Protein AF-A0A934T314-F1 (afdb_monomer_lite)

Foldseek 3Di:
DAFDQVLFDFVLVLQVQWWQFDCVVVVVVVVCCVVVDDQPDDDPPPDDARGPVSNPNQWDADPVVRTITGALSVSVRVLVCLVVVVGDGNDPPPTDGGGHPVNVVRNVCRVVSVVVRVVVVVVVVVLVVCLVPQLQDDPVNDDPVSVCSNCVVVVVVVDQWDQGVNKIKGKDWAFDDDPPDGDDDIKIKIWTAHPVRDIDIDTD

Radius of gyration: 24.5 Å; chains: 1; bounding box: 51×51×68 Å

pLDDT: mean 82.16, std 13.73, range [40.12, 96.44]

Structure (mmCIF, N/CA/C/O backbone):
data_AF-A0A934T314-F1
#
_entry.id   AF-A0A934T314-F1
#
loop_
_atom_site.group_PDB
_atom_site.id
_atom_site.type_symbol
_atom_site.label_atom_id
_atom_site.label_alt_id
_atom_site.label_comp_id
_atom_site.label_asym_id
_atom_site.label_entity_id
_atom_site.label_seq_id
_atom_site.pdbx_PDB_ins_code
_atom_site.Cartn_x
_atom_site.Cartn_y
_atom_site.Cartn_z
_atom_site.occupancy
_atom_site.B_iso_or_equiv
_atom_site.auth_seq_id
_atom_site.auth_comp_id
_atom_site.auth_asym_id
_atom_site.auth_atom_id
_atom_site.pdbx_PDB_model_num
ATOM 1 N N . MET A 1 1 ? -4.604 -15.306 -0.323 1.00 56.75 1 MET A N 1
ATOM 2 C CA . MET A 1 1 ? -3.671 -14.301 -0.874 1.00 56.75 1 MET A CA 1
ATOM 3 C C . MET A 1 1 ? -3.642 -13.136 0.098 1.00 56.75 1 MET A C 1
ATOM 5 O O . MET A 1 1 ? -4.715 -12.694 0.485 1.00 56.75 1 MET A O 1
ATOM 9 N N . GLN A 1 2 ? -2.465 -12.724 0.566 1.00 79.69 2 GLN A N 1
ATOM 10 C CA . GLN A 1 2 ? -2.329 -11.628 1.530 1.00 79.69 2 GLN A CA 1
ATOM 11 C C . GLN A 1 2 ? -2.508 -10.286 0.805 1.00 79.69 2 GLN A C 1
ATOM 13 O O . GLN A 1 2 ? -1.970 -10.136 -0.287 1.00 79.69 2 GLN A O 1
ATOM 18 N N . ILE A 1 3 ? -3.276 -9.355 1.379 1.00 82.81 3 ILE A N 1
ATOM 19 C CA . ILE A 1 3 ? -3.468 -8.005 0.824 1.00 82.81 3 ILE A CA 1
ATOM 20 C C . ILE A 1 3 ? -2.150 -7.233 0.943 1.00 82.81 3 ILE A C 1
ATOM 22 O O . ILE A 1 3 ? -1.477 -7.313 1.976 1.00 82.81 3 ILE A O 1
ATOM 26 N N . ASP A 1 4 ? -1.778 -6.512 -0.112 1.00 86.12 4 ASP A N 1
ATOM 27 C CA . ASP A 1 4 ? -0.581 -5.674 -0.117 1.00 86.12 4 ASP A CA 1
ATOM 28 C C . ASP A 1 4 ? -0.677 -4.583 0.961 1.00 86.12 4 ASP A C 1
ATOM 30 O O . ASP A 1 4 ? -1.728 -3.968 1.151 1.00 86.12 4 ASP A O 1
ATOM 34 N N . LYS A 1 5 ? 0.430 -4.344 1.671 1.00 87.06 5 LYS A N 1
ATOM 35 C CA . LYS A 1 5 ? 0.494 -3.385 2.781 1.00 87.06 5 LYS A CA 1
ATOM 36 C C . LYS A 1 5 ? 0.125 -1.968 2.359 1.00 87.06 5 LYS A C 1
ATOM 38 O O . LYS A 1 5 ? -0.464 -1.256 3.164 1.00 87.06 5 LYS A O 1
ATOM 43 N N . ASP A 1 6 ? 0.401 -1.596 1.113 1.00 85.88 6 ASP A N 1
ATOM 44 C CA . ASP A 1 6 ? 0.092 -0.264 0.583 1.00 85.8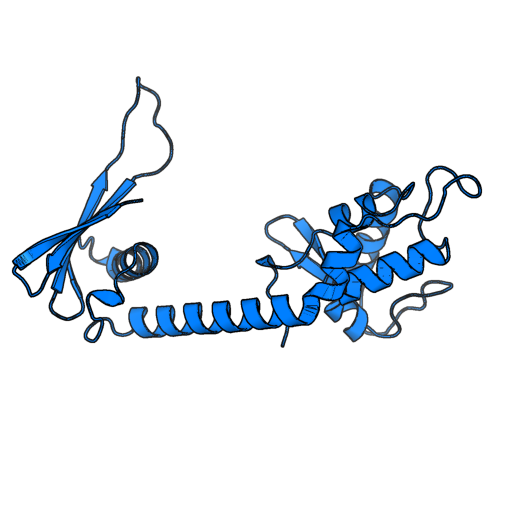8 6 ASP A CA 1
ATOM 45 C C . ASP A 1 6 ? -1.420 -0.001 0.502 1.00 85.88 6 ASP A C 1
ATOM 47 O O . ASP A 1 6 ? -1.852 1.145 0.401 1.00 85.88 6 ASP A O 1
ATOM 51 N N . PHE A 1 7 ? -2.235 -1.057 0.564 1.00 89.12 7 PHE A N 1
ATOM 52 C CA . PHE A 1 7 ? -3.694 -0.973 0.567 1.00 89.12 7 PHE A CA 1
ATOM 53 C C . PHE A 1 7 ? -4.308 -1.131 1.963 1.00 89.12 7 PHE A C 1
ATOM 55 O O . PHE A 1 7 ? -5.530 -1.086 2.117 1.00 89.12 7 PHE A O 1
ATOM 62 N N . LEU A 1 8 ? -3.485 -1.341 2.990 1.00 93.69 8 LEU A N 1
ATOM 63 C CA . LEU A 1 8 ? -3.960 -1.502 4.357 1.00 93.69 8 LEU A CA 1
ATOM 64 C C . LEU A 1 8 ? -4.117 -0.155 5.057 1.00 93.69 8 LEU A C 1
ATOM 66 O O . LEU A 1 8 ? -3.357 0.786 4.832 1.00 93.69 8 LEU A O 1
ATOM 70 N N . MET A 1 9 ? -5.094 -0.075 5.957 1.00 95.19 9 MET A N 1
ATOM 71 C CA . MET A 1 9 ? -5.349 1.144 6.714 1.00 95.19 9 MET A CA 1
ATOM 72 C C . MET A 1 9 ? -4.504 1.167 7.996 1.00 95.19 9 MET A C 1
ATOM 74 O O . MET A 1 9 ? -4.454 0.166 8.713 1.00 95.19 9 MET A O 1
ATOM 78 N N . PRO A 1 10 ? -3.881 2.299 8.365 1.00 95.25 10 PRO A N 1
ATOM 79 C CA . PRO A 1 10 ? -3.254 2.435 9.675 1.00 95.25 10 PRO A CA 1
ATOM 80 C C . PRO A 1 10 ? -4.268 2.238 10.809 1.00 95.25 10 PRO A C 1
ATOM 82 O O . PRO A 1 10 ? -5.337 2.848 10.808 1.00 95.25 10 PRO A O 1
ATOM 85 N N . LEU A 1 11 ? -3.906 1.474 11.844 1.00 93.38 11 LEU A N 1
ATOM 86 C CA . LEU A 1 11 ? -4.766 1.215 13.008 1.00 93.38 11 LEU A CA 1
ATOM 87 C C . LEU A 1 11 ? -5.222 2.506 13.689 1.00 93.38 11 LEU A C 1
ATOM 89 O O . LEU A 1 11 ? -6.351 2.617 14.152 1.00 93.38 11 LEU A O 1
ATOM 93 N N . ASN A 1 12 ? -4.357 3.517 13.716 1.00 94.25 12 ASN A N 1
ATOM 94 C CA . ASN A 1 12 ? -4.706 4.828 14.247 1.00 94.25 12 ASN A CA 1
ATOM 95 C C . ASN A 1 12 ? -5.897 5.465 13.507 1.00 94.25 12 ASN A C 1
ATOM 97 O O . ASN A 1 12 ? -6.708 6.129 14.144 1.00 94.25 12 ASN A O 1
ATOM 101 N N . ASN A 1 13 ? -6.025 5.253 12.194 1.00 95.69 13 ASN A N 1
ATOM 102 C CA . ASN A 1 13 ? -7.148 5.773 11.413 1.00 95.69 13 ASN A CA 1
ATOM 103 C C . ASN A 1 13 ? -8.432 5.011 11.746 1.00 95.69 13 ASN A C 1
ATOM 105 O O . ASN A 1 13 ? -9.446 5.649 12.017 1.00 95.69 13 ASN A O 1
ATOM 109 N N . VAL A 1 14 ? -8.352 3.678 11.860 1.00 95.12 14 VAL A N 1
ATOM 110 C CA . VAL A 1 14 ? -9.474 2.845 12.327 1.00 95.12 14 VAL A CA 1
ATOM 111 C C . VAL A 1 14 ? -9.983 3.344 13.676 1.00 95.12 14 VAL A C 1
ATOM 113 O O . VAL A 1 14 ? -11.152 3.682 13.805 1.00 95.12 14 VAL A O 1
ATOM 116 N N . LEU A 1 15 ? -9.094 3.490 14.662 1.00 93.56 15 LEU A N 1
ATOM 117 C CA . LEU A 1 15 ? -9.461 3.915 16.016 1.00 93.56 15 LEU A CA 1
ATOM 118 C C . LEU A 1 15 ? -9.993 5.354 16.082 1.00 93.56 15 LEU A C 1
ATOM 120 O O . LEU A 1 15 ? -10.815 5.653 16.940 1.00 93.56 15 LEU A O 1
ATOM 124 N N . ARG A 1 16 ? -9.540 6.253 15.199 1.00 93.88 16 ARG A N 1
ATOM 125 C CA . ARG A 1 16 ? -10.088 7.618 15.085 1.00 93.88 16 ARG A CA 1
ATOM 126 C C . ARG A 1 16 ? -11.496 7.638 14.498 1.00 93.88 16 ARG A C 1
ATOM 128 O O . ARG A 1 16 ? -12.245 8.561 14.797 1.00 93.88 16 ARG A O 1
ATOM 135 N N . GLY A 1 17 ? -11.844 6.637 13.693 1.00 93.19 17 GLY A N 1
ATOM 136 C CA . GLY A 1 17 ? -13.195 6.438 13.178 1.00 93.19 17 GLY A CA 1
ATOM 137 C C . GLY A 1 17 ? -14.185 5.885 14.208 1.00 93.19 17 GLY A C 1
ATOM 138 O O . GLY A 1 17 ? -15.365 5.776 13.891 1.00 93.19 17 GLY A O 1
ATOM 139 N N . LEU A 1 18 ? -13.738 5.546 15.423 1.00 93.19 18 LEU A N 1
ATOM 140 C CA . LEU A 1 18 ? -14.580 5.043 16.511 1.00 93.19 18 LEU A CA 1
ATOM 141 C C . LEU A 1 18 ? -14.803 6.159 17.535 1.00 93.19 18 LEU A C 1
ATOM 143 O O . LEU A 1 18 ? -13.863 6.610 18.200 1.00 93.19 18 LEU A O 1
ATOM 147 N N . ASN A 1 19 ? -16.044 6.628 17.662 1.00 92.12 19 ASN A N 1
ATOM 148 C CA . ASN A 1 19 ? -16.349 7.787 18.492 1.00 92.12 19 ASN A CA 1
ATOM 149 C C . ASN A 1 19 ? -15.945 7.564 19.961 1.00 92.12 19 ASN A C 1
ATOM 151 O O . ASN A 1 19 ? -16.218 6.531 20.570 1.00 92.12 19 ASN A O 1
ATOM 155 N N . GLY A 1 20 ? -15.263 8.545 20.547 1.00 88.31 20 GLY A N 1
ATOM 156 C CA . GLY A 1 20 ? -14.831 8.499 21.943 1.00 88.31 20 GLY A CA 1
ATOM 157 C C . GLY A 1 20 ? -13.727 7.485 22.271 1.00 88.31 20 GLY A C 1
ATOM 158 O O . GLY A 1 20 ? -13.253 7.502 23.407 1.00 88.31 20 GLY A O 1
ATOM 159 N N . VAL A 1 21 ? -13.237 6.672 21.329 1.00 88.75 21 VAL A N 1
ATOM 160 C CA . VAL A 1 21 ? -12.047 5.832 21.551 1.00 88.75 21 VAL A CA 1
ATOM 161 C C . VAL A 1 21 ? -10.797 6.714 21.600 1.00 88.75 21 VAL A C 1
ATOM 163 O O . VAL A 1 21 ? -10.663 7.706 20.880 1.00 88.75 21 VAL A O 1
ATOM 166 N N . SER A 1 22 ? -9.850 6.383 22.483 1.00 85.81 22 SER A N 1
ATOM 167 C CA . SER A 1 22 ? -8.546 7.055 22.527 1.00 85.81 22 SER A CA 1
ATOM 168 C C . SER A 1 22 ? -7.455 6.182 21.900 1.00 85.81 22 SER A C 1
ATOM 170 O O . SER A 1 22 ? -6.970 5.261 22.566 1.00 85.81 22 SER A O 1
ATOM 172 N N . PRO A 1 23 ? -6.981 6.486 20.671 1.00 89.19 23 PRO A N 1
ATOM 173 C CA . PRO A 1 23 ? -5.900 5.725 20.044 1.00 89.19 23 PRO A CA 1
ATOM 174 C C . PRO A 1 23 ? -4.640 5.643 20.911 1.00 89.19 23 PRO A C 1
ATOM 176 O O . PRO A 1 23 ? -3.983 4.610 20.956 1.00 89.19 23 PRO A O 1
ATOM 179 N N . GLN A 1 24 ? -4.341 6.701 21.672 1.00 87.25 24 GLN A N 1
ATOM 180 C CA . GLN A 1 24 ? -3.189 6.760 22.578 1.00 87.25 24 GLN A CA 1
ATOM 181 C C . GLN A 1 24 ? -3.251 5.724 23.709 1.00 87.25 24 GLN A C 1
ATOM 183 O O . GLN A 1 24 ? -2.210 5.340 24.230 1.00 87.25 24 GLN A O 1
ATOM 188 N N . ARG A 1 25 ? -4.451 5.267 24.092 1.00 85.31 25 ARG A N 1
ATOM 189 C CA . ARG A 1 25 ? -4.633 4.228 25.118 1.00 85.31 25 ARG A CA 1
ATOM 190 C C . ARG A 1 25 ? -4.601 2.816 24.535 1.00 85.31 25 ARG A C 1
ATOM 192 O O . ARG A 1 25 ? -4.154 1.901 25.216 1.00 85.31 25 ARG A O 1
ATOM 199 N N . VAL A 1 26 ? -5.058 2.648 23.292 1.00 85.50 26 VAL A N 1
ATOM 200 C CA . VAL A 1 26 ? -5.164 1.342 22.616 1.00 85.50 26 VAL A CA 1
ATOM 201 C C . VAL A 1 26 ? -3.850 0.934 21.951 1.00 85.50 26 VAL A C 1
ATOM 203 O O . VAL A 1 26 ? -3.393 -0.193 22.123 1.00 85.50 26 VAL A O 1
ATOM 206 N N . LEU A 1 27 ? -3.212 1.845 21.208 1.00 85.88 27 LEU A N 1
ATOM 207 C CA . LEU A 1 27 ? -2.030 1.536 20.395 1.00 85.88 27 LEU A CA 1
ATOM 208 C C . LEU A 1 27 ? -0.861 0.940 21.197 1.00 85.88 27 LEU A C 1
ATOM 210 O O . LEU A 1 27 ? -0.271 -0.020 20.701 1.00 85.88 27 LEU A O 1
ATOM 214 N N . PRO A 1 28 ? -0.523 1.423 22.412 1.00 84.12 28 PRO A N 1
ATOM 215 C CA . PRO A 1 28 ? 0.529 0.799 23.211 1.00 84.12 28 PRO A CA 1
ATOM 216 C C . PRO A 1 28 ? 0.213 -0.654 23.579 1.00 84.12 28 PRO A C 1
ATOM 218 O O . PRO A 1 28 ? 1.101 -1.496 23.517 1.00 84.12 28 PRO A O 1
ATOM 221 N N . GLN A 1 29 ? -1.049 -0.969 23.893 1.00 81.00 29 GLN A N 1
ATOM 222 C CA . GLN A 1 29 ? -1.465 -2.329 24.253 1.00 81.00 29 GLN A CA 1
ATOM 223 C C . GLN A 1 29 ? -1.332 -3.274 23.056 1.00 81.00 29 GLN A C 1
ATOM 225 O O . GLN A 1 29 ? -0.738 -4.342 23.174 1.00 81.00 29 GLN A O 1
ATOM 230 N N . ILE A 1 30 ? -1.796 -2.848 21.877 1.00 80.88 30 ILE A N 1
ATOM 231 C CA . ILE A 1 30 ? -1.658 -3.638 20.646 1.00 80.88 30 ILE A CA 1
ATOM 232 C C . ILE A 1 30 ? -0.186 -3.779 20.234 1.00 80.88 30 ILE A C 1
ATOM 234 O O . ILE A 1 30 ? 0.217 -4.840 19.763 1.00 80.88 30 ILE A O 1
ATOM 238 N N . ARG A 1 31 ? 0.644 -2.748 20.434 1.00 79.50 31 ARG A N 1
ATOM 239 C CA . ARG A 1 31 ? 2.086 -2.825 20.158 1.00 79.50 31 ARG A CA 1
ATOM 240 C C . ARG A 1 31 ? 2.784 -3.831 21.073 1.00 79.50 31 ARG A C 1
ATOM 242 O O . ARG A 1 31 ? 3.531 -4.665 20.572 1.00 79.50 31 ARG A O 1
ATOM 249 N N . ILE A 1 32 ? 2.494 -3.799 22.375 1.00 76.56 32 ILE A N 1
ATOM 250 C CA . ILE A 1 32 ? 3.004 -4.799 23.323 1.00 76.56 32 ILE A CA 1
ATOM 251 C C . ILE A 1 32 ? 2.566 -6.191 22.882 1.00 76.56 32 ILE A C 1
ATOM 253 O O . ILE A 1 32 ? 3.395 -7.095 22.852 1.00 76.56 32 ILE A O 1
ATOM 257 N N . LEU A 1 33 ? 1.299 -6.363 22.483 1.00 72.19 33 LEU A N 1
ATOM 258 C CA . LEU A 1 33 ? 0.826 -7.639 21.951 1.00 72.19 33 LEU A CA 1
ATOM 259 C C . LEU A 1 33 ? 1.662 -8.064 20.746 1.00 72.19 33 LEU A C 1
ATOM 261 O O . LEU A 1 33 ? 2.148 -9.179 20.761 1.00 72.19 33 LEU A O 1
ATOM 265 N N . PHE A 1 34 ? 1.920 -7.185 19.773 1.00 71.81 34 PHE A N 1
ATOM 266 C CA . PHE A 1 34 ? 2.776 -7.473 18.614 1.00 71.81 34 PHE A CA 1
ATOM 267 C C . PHE A 1 34 ? 4.201 -7.914 18.981 1.00 71.81 34 PHE A C 1
ATOM 269 O O . PHE A 1 34 ? 4.730 -8.838 18.367 1.00 71.81 34 PHE A O 1
ATOM 276 N N . GLU A 1 35 ? 4.825 -7.254 19.957 1.00 71.94 35 GLU A N 1
ATOM 277 C CA . GLU A 1 35 ? 6.211 -7.513 20.374 1.00 71.94 35 GLU A CA 1
ATOM 278 C C . GLU A 1 35 ? 6.337 -8.763 21.257 1.00 71.94 35 GLU A C 1
ATOM 280 O O . GLU A 1 35 ? 7.334 -9.483 21.195 1.00 71.94 35 GLU A O 1
ATOM 285 N N . THR A 1 36 ? 5.314 -9.041 22.066 1.00 67.75 36 THR A N 1
ATOM 286 C CA . THR A 1 36 ? 5.273 -10.188 22.987 1.00 67.75 36 THR A CA 1
ATOM 287 C C . THR A 1 36 ? 4.637 -11.432 22.366 1.00 67.75 36 THR A C 1
ATOM 289 O O . THR A 1 36 ? 4.756 -12.516 22.944 1.00 67.75 36 THR A O 1
ATOM 292 N N . PHE A 1 37 ? 4.006 -11.313 21.189 1.00 59.81 37 PHE A N 1
ATOM 293 C CA . PHE A 1 37 ? 3.296 -12.404 20.528 1.00 59.81 37 PHE A CA 1
ATOM 294 C C . PHE A 1 37 ? 4.229 -13.568 20.175 1.00 59.81 37 PHE A C 1
ATOM 296 O O . PHE A 1 37 ? 4.847 -13.622 19.107 1.00 59.81 37 PHE A O 1
ATOM 303 N N . ARG A 1 38 ? 4.285 -14.566 21.058 1.00 53.22 38 ARG A N 1
ATOM 304 C CA . ARG A 1 38 ? 4.773 -15.904 20.727 1.00 53.22 38 ARG A CA 1
ATOM 305 C C . ARG A 1 38 ? 3.589 -16.758 20.255 1.00 53.22 38 ARG A C 1
ATOM 307 O O . ARG A 1 38 ? 2.511 -16.665 20.834 1.00 53.22 38 ARG A O 1
ATOM 314 N N . PRO A 1 39 ? 3.754 -17.589 19.210 1.00 48.22 39 PRO A N 1
ATOM 315 C CA . PRO A 1 39 ? 2.658 -18.267 18.505 1.00 48.22 39 PRO A CA 1
ATOM 316 C C . PRO A 1 39 ? 1.894 -19.343 19.308 1.00 48.22 39 PRO A C 1
ATOM 318 O O . PRO A 1 39 ? 1.137 -20.104 18.720 1.00 48.22 39 PRO A O 1
ATOM 321 N N . THR A 1 40 ? 2.042 -19.414 20.630 1.00 42.44 40 THR A N 1
ATOM 322 C CA . THR A 1 40 ? 1.411 -20.427 21.492 1.00 42.44 40 THR A CA 1
ATOM 323 C C . THR A 1 40 ? 0.007 -20.061 21.993 1.00 42.44 40 THR A C 1
ATOM 325 O O . THR A 1 40 ? -0.566 -20.816 22.768 1.00 42.44 40 THR A O 1
ATOM 328 N N . GLY A 1 41 ? -0.581 -18.961 21.508 1.00 43.31 41 GLY A N 1
ATOM 329 C CA . GLY A 1 41 ? -1.942 -18.534 21.856 1.00 43.31 41 GLY A CA 1
ATOM 330 C C . GLY A 1 41 ? -1.996 -17.760 23.174 1.00 43.31 41 GLY A C 1
ATOM 331 O O . GLY A 1 41 ? -1.278 -18.068 24.121 1.00 43.31 41 GLY A O 1
ATOM 332 N N . PHE A 1 42 ? -2.830 -16.721 23.228 1.00 42.59 42 PHE A N 1
ATOM 333 C CA . PHE A 1 42 ? -3.081 -15.958 24.448 1.00 42.59 42 PHE A CA 1
ATOM 334 C C . PHE A 1 42 ? -4.576 -15.714 24.615 1.00 42.59 42 PHE A C 1
ATOM 336 O O . PHE A 1 42 ? -5.263 -15.319 23.675 1.00 42.59 42 PHE A O 1
ATOM 343 N N . ILE A 1 43 ? -5.044 -15.912 25.845 1.00 41.06 43 ILE A N 1
ATOM 344 C CA . ILE A 1 43 ? -6.334 -15.438 26.334 1.00 41.06 43 ILE A CA 1
ATOM 345 C C . ILE A 1 43 ? -6.088 -14.012 26.827 1.00 41.06 43 ILE A C 1
ATOM 347 O O . ILE A 1 43 ? -5.531 -13.808 27.905 1.00 41.06 43 ILE A O 1
ATOM 351 N N . VAL A 1 44 ? -6.463 -13.017 26.025 1.00 45.69 44 VAL A N 1
ATOM 352 C CA . VAL A 1 44 ? -6.776 -11.693 26.576 1.00 45.69 44 VAL A CA 1
ATOM 353 C C . VAL A 1 44 ? -8.108 -11.867 27.316 1.00 45.69 44 VAL A C 1
ATOM 355 O O . VAL A 1 44 ? -9.017 -12.461 26.726 1.00 45.69 44 VAL A O 1
ATOM 358 N N . PRO A 1 45 ? -8.240 -11.453 28.591 1.00 40.12 45 PRO A N 1
ATOM 359 C CA . PRO A 1 45 ? -9.493 -11.603 29.321 1.00 40.12 45 PRO A CA 1
ATOM 360 C C . PRO A 1 45 ? -10.623 -10.937 28.527 1.00 40.12 45 PRO A C 1
ATOM 362 O O . PRO A 1 45 ? -10.628 -9.723 28.352 1.00 40.12 45 PRO A O 1
ATOM 365 N N . ASN A 1 46 ? -11.534 -11.774 28.029 1.00 43.47 46 ASN A N 1
ATOM 366 C CA . ASN A 1 46 ? -12.712 -11.445 27.223 1.00 43.47 46 ASN A CA 1
ATOM 367 C C . ASN A 1 46 ? -12.455 -10.863 25.818 1.00 43.47 46 ASN A C 1
ATOM 369 O O . ASN A 1 46 ? -12.998 -9.820 25.472 1.00 43.47 46 ASN A O 1
ATOM 373 N N . ALA A 1 47 ? -11.761 -11.669 24.994 1.00 48.91 47 ALA A N 1
ATOM 374 C CA . ALA A 1 47 ? -11.638 -11.627 23.521 1.00 48.91 47 ALA A CA 1
ATOM 375 C C . ALA A 1 47 ? -10.393 -10.857 23.002 1.00 48.91 47 ALA A C 1
ATOM 377 O O . ALA A 1 47 ? -9.900 -9.936 23.636 1.00 48.91 47 ALA A O 1
ATOM 378 N N . PHE A 1 48 ? -9.724 -11.224 21.896 1.00 63.81 48 PHE A N 1
ATOM 379 C CA . PHE A 1 48 ? -10.312 -11.054 20.563 1.00 63.81 48 PHE A CA 1
ATOM 380 C C . PHE A 1 48 ? -9.525 -11.658 19.372 1.00 63.81 48 PHE A C 1
ATOM 382 O O . PHE A 1 48 ? -9.808 -11.355 18.221 1.00 63.81 48 PHE A O 1
ATOM 389 N N . PHE A 1 49 ? -8.561 -12.553 19.580 1.00 59.50 49 PHE A N 1
ATOM 390 C CA . PHE A 1 49 ? -8.032 -13.375 18.482 1.00 59.50 49 PHE A CA 1
ATOM 391 C C . PHE A 1 49 ? -7.924 -14.806 18.976 1.00 59.50 49 PHE A C 1
ATOM 393 O O . PHE A 1 49 ? -7.129 -15.089 19.869 1.00 59.50 49 PHE A O 1
ATOM 400 N N . ALA A 1 50 ? -8.740 -15.707 18.427 1.00 55.19 50 ALA A N 1
ATOM 401 C CA . ALA A 1 50 ? -8.761 -17.094 18.881 1.00 55.19 50 ALA A CA 1
ATOM 402 C C . ALA A 1 50 ? -7.463 -17.827 18.507 1.00 55.19 50 ALA A C 1
ATOM 404 O O . ALA A 1 50 ? -7.103 -18.815 19.141 1.00 55.19 50 ALA A O 1
ATOM 405 N N . THR A 1 51 ? -6.733 -17.333 17.497 1.00 68.12 51 THR A N 1
ATOM 406 C CA . THR A 1 51 ? -5.468 -17.923 17.050 1.00 68.12 51 THR A CA 1
ATOM 407 C C . THR A 1 51 ? -4.422 -16.882 16.650 1.00 68.12 51 THR A C 1
ATOM 409 O O . THR A 1 51 ? -4.723 -15.761 16.234 1.00 68.12 51 THR A O 1
ATOM 412 N N . ALA A 1 52 ? -3.156 -17.307 16.687 1.00 69.12 52 ALA A N 1
ATOM 413 C CA . ALA A 1 52 ? -2.023 -16.563 16.145 1.00 69.12 52 ALA A CA 1
ATOM 414 C C . ALA A 1 52 ? -2.173 -16.204 14.662 1.00 69.12 52 ALA A C 1
ATOM 416 O O . ALA A 1 52 ? -1.670 -15.177 14.206 1.00 69.12 52 ALA A O 1
ATOM 417 N N . GLN A 1 53 ? -2.858 -17.065 13.916 1.00 74.56 53 GLN A N 1
ATOM 418 C CA . GLN A 1 53 ? -3.116 -16.870 12.504 1.00 74.56 53 GLN A CA 1
ATOM 419 C C . GLN A 1 53 ? -4.100 -15.721 12.279 1.00 74.56 53 GLN A C 1
ATOM 421 O O . GLN A 1 53 ? -3.775 -14.802 11.536 1.00 74.56 53 GLN A O 1
ATOM 426 N N . GLN A 1 54 ? -5.227 -15.704 12.994 1.00 74.12 54 GLN A N 1
ATOM 427 C CA . GLN A 1 54 ? -6.204 -14.614 12.902 1.00 74.12 54 GLN A CA 1
ATOM 428 C C . GLN A 1 54 ? -5.590 -13.256 13.260 1.00 74.12 54 GLN A C 1
ATOM 430 O O . GLN A 1 54 ? -5.870 -12.264 12.595 1.00 74.12 54 GLN A O 1
ATOM 435 N N . PHE A 1 55 ? -4.701 -13.211 14.259 1.00 76.69 55 PHE A N 1
ATOM 436 C CA . PHE A 1 55 ? -3.974 -11.985 14.603 1.00 76.69 55 PHE A CA 1
ATOM 437 C C . PHE A 1 55 ? -3.110 -11.479 13.434 1.00 76.69 55 PHE A C 1
ATOM 439 O O . PHE A 1 55 ? -3.124 -10.293 13.109 1.00 76.69 55 PHE A O 1
ATOM 446 N N . ARG A 1 56 ? -2.381 -12.381 12.763 1.00 76.44 56 ARG A N 1
ATOM 447 C CA . ARG A 1 56 ? -1.528 -12.048 11.606 1.00 76.44 56 ARG A CA 1
ATOM 448 C C . ARG A 1 56 ? -2.316 -11.739 10.333 1.00 76.44 56 ARG A C 1
ATOM 450 O O . ARG A 1 56 ? -1.808 -11.037 9.464 1.00 76.44 56 ARG A O 1
ATOM 457 N N . GLU A 1 57 ? -3.521 -12.279 10.202 1.00 80.06 57 GLU A N 1
ATOM 458 C CA . GLU A 1 57 ? -4.443 -11.972 9.104 1.00 80.06 57 GLU A CA 1
ATOM 459 C C . GLU A 1 57 ? -5.140 -10.622 9.310 1.00 80.06 57 GLU A C 1
ATOM 461 O O . GLU A 1 57 ? -5.432 -9.919 8.345 1.00 80.06 57 GLU A O 1
ATOM 466 N N . ALA A 1 58 ? -5.374 -10.229 10.561 1.00 85.38 58 ALA A N 1
ATOM 467 C CA . ALA A 1 58 ? -5.995 -8.959 10.908 1.00 85.38 58 ALA A CA 1
ATOM 468 C C . ALA A 1 58 ? -5.019 -7.778 10.862 1.00 85.38 58 ALA A C 1
ATOM 470 O O . ALA A 1 58 ? -5.411 -6.667 10.503 1.00 85.38 58 ALA A O 1
ATOM 471 N N . LEU A 1 59 ? -3.759 -8.001 11.247 1.00 88.25 59 LEU A N 1
ATOM 472 C CA . LEU A 1 59 ? -2.801 -6.928 11.488 1.00 88.25 59 LEU A CA 1
ATOM 473 C C . LEU A 1 59 ? -1.454 -7.194 10.821 1.00 88.25 59 LEU A C 1
ATOM 475 O O . LEU A 1 59 ? -0.942 -8.311 10.790 1.00 88.25 59 LEU A O 1
ATOM 479 N N . SER A 1 60 ? -0.827 -6.121 10.350 1.00 87.62 60 SER A N 1
ATOM 480 C CA . SER A 1 60 ? 0.518 -6.140 9.789 1.00 87.62 60 SER A CA 1
ATOM 481 C C . SER A 1 60 ? 1.365 -5.024 10.380 1.00 87.62 60 SER A C 1
ATOM 483 O O . SER A 1 60 ? 0.881 -3.924 10.617 1.00 87.62 60 SER A O 1
ATOM 485 N N . TRP A 1 61 ? 2.650 -5.286 10.596 1.00 84.62 61 TRP A N 1
ATOM 486 C CA . TRP A 1 61 ? 3.600 -4.248 10.984 1.00 84.62 61 TRP A CA 1
ATOM 487 C C . TRP A 1 61 ? 4.307 -3.695 9.747 1.00 84.62 61 TRP A C 1
ATOM 489 O O . TRP A 1 61 ? 4.926 -4.455 8.983 1.00 84.62 61 TRP A O 1
ATOM 499 N N . ASP A 1 62 ? 4.246 -2.380 9.557 1.00 85.94 62 ASP A N 1
ATOM 500 C CA . ASP A 1 62 ? 5.079 -1.680 8.590 1.00 85.94 62 ASP A CA 1
ATOM 501 C C . ASP A 1 62 ? 6.349 -1.157 9.270 1.00 85.94 62 ASP A C 1
ATOM 503 O O . ASP A 1 62 ? 6.323 -0.258 10.110 1.00 85.94 62 ASP A O 1
ATOM 507 N N . LYS A 1 63 ? 7.486 -1.747 8.891 1.00 81.12 63 LYS A N 1
ATOM 508 C CA . LYS A 1 63 ? 8.804 -1.399 9.433 1.00 81.12 63 LYS A CA 1
ATOM 509 C C . LYS A 1 63 ? 9.306 -0.045 8.935 1.00 81.12 63 LYS A C 1
ATOM 511 O O . LYS A 1 63 ? 10.142 0.544 9.607 1.00 81.12 63 LYS A O 1
ATOM 516 N N . ASN A 1 64 ? 8.814 0.433 7.793 1.00 82.00 64 ASN A N 1
ATOM 517 C CA . ASN A 1 64 ? 9.279 1.683 7.198 1.00 82.00 64 ASN A CA 1
ATOM 518 C C . ASN A 1 64 ? 8.646 2.884 7.903 1.00 82.00 64 ASN A C 1
ATOM 520 O O . ASN A 1 64 ? 9.329 3.850 8.230 1.00 82.00 64 ASN A O 1
ATOM 524 N N . THR A 1 65 ? 7.343 2.802 8.175 1.00 84.44 65 THR A N 1
ATOM 525 C CA . THR A 1 65 ? 6.585 3.875 8.833 1.00 84.44 65 THR A CA 1
ATOM 526 C C . THR A 1 65 ? 6.439 3.683 10.344 1.00 84.44 65 THR A C 1
ATOM 528 O O . THR A 1 65 ? 5.973 4.592 11.031 1.00 84.44 65 THR A O 1
ATOM 531 N N . TYR A 1 66 ? 6.841 2.523 10.882 1.00 83.88 66 TYR A N 1
ATOM 532 C CA . TYR A 1 66 ? 6.628 2.113 12.278 1.00 83.88 66 TYR A CA 1
ATOM 533 C C . TYR A 1 66 ? 5.146 2.126 12.692 1.00 83.88 66 TYR A C 1
ATOM 535 O O . TYR A 1 66 ? 4.801 2.383 13.855 1.00 83.88 66 TYR A O 1
ATOM 543 N N . GLN A 1 67 ? 4.261 1.857 11.729 1.00 88.88 67 GLN A N 1
ATOM 544 C CA . GLN A 1 67 ? 2.817 1.820 11.924 1.00 88.88 67 GLN A CA 1
ATOM 545 C C . GLN A 1 67 ? 2.290 0.385 11.951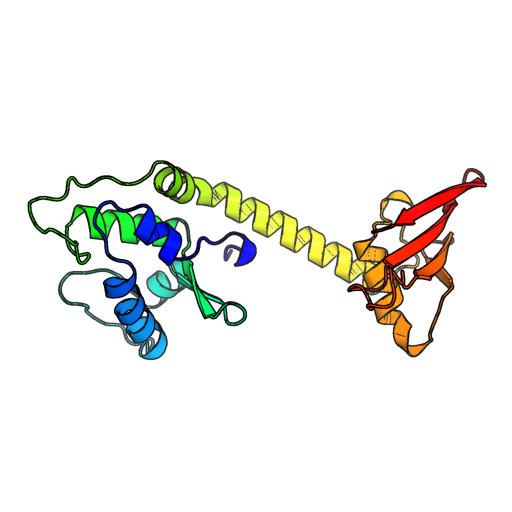 1.00 88.88 67 GLN A C 1
ATOM 547 O O . GLN A 1 67 ? 2.784 -0.512 11.265 1.00 88.88 67 GLN A O 1
ATOM 552 N N . ILE A 1 68 ? 1.237 0.188 12.745 1.00 89.44 68 ILE A N 1
ATOM 553 C CA . ILE A 1 68 ? 0.408 -1.015 12.681 1.00 89.44 68 ILE A CA 1
ATOM 554 C C . ILE A 1 68 ? -0.634 -0.766 11.598 1.00 89.44 68 ILE A C 1
ATOM 556 O O . ILE A 1 68 ? -1.418 0.179 11.699 1.00 89.44 68 ILE A O 1
ATOM 560 N N . LEU A 1 69 ? -0.624 -1.611 10.581 1.00 93.00 69 LEU A N 1
ATOM 561 C CA . LEU A 1 69 ? -1.597 -1.654 9.506 1.00 93.00 69 LEU A CA 1
ATOM 562 C C . LEU A 1 69 ? -2.648 -2.719 9.814 1.00 93.00 69 LEU A C 1
ATOM 564 O O . LEU A 1 69 ? -2.359 -3.736 10.447 1.00 93.00 69 LEU A O 1
ATOM 568 N N . VAL A 1 70 ? -3.867 -2.481 9.358 1.00 92.69 70 VAL A N 1
ATOM 569 C CA . VAL A 1 70 ? -5.046 -3.289 9.662 1.00 92.69 70 VAL A CA 1
ATOM 570 C C . VAL A 1 70 ? -5.688 -3.701 8.352 1.00 92.69 70 VAL A C 1
ATOM 572 O O . VAL A 1 70 ? -5.777 -2.888 7.437 1.00 92.69 70 VAL A O 1
ATOM 575 N N . THR A 1 71 ? -6.111 -4.958 8.253 1.00 93.25 71 THR A N 1
ATOM 576 C CA . THR A 1 71 ? -6.908 -5.455 7.124 1.00 93.25 71 THR A CA 1
ATOM 577 C C . THR A 1 71 ? -8.388 -5.117 7.305 1.00 93.25 71 THR A C 1
ATOM 579 O O . THR A 1 71 ? -8.800 -4.790 8.417 1.00 93.25 71 THR A O 1
ATOM 582 N N . PRO A 1 72 ? -9.233 -5.218 6.265 1.00 93.81 72 PRO A N 1
ATOM 583 C CA . PRO A 1 72 ? -10.681 -5.045 6.423 1.00 93.81 72 PRO A CA 1
ATOM 584 C C . PRO A 1 72 ? -11.278 -5.940 7.521 1.00 93.81 72 PRO A C 1
ATOM 586 O O . PRO A 1 72 ? -12.024 -5.458 8.371 1.00 93.81 72 PRO A O 1
ATOM 589 N N . PHE A 1 73 ? -10.849 -7.206 7.584 1.00 89.94 73 PHE A N 1
ATOM 590 C CA . PHE A 1 73 ? -11.185 -8.127 8.674 1.00 89.94 73 PHE A CA 1
ATOM 591 C C . PHE A 1 73 ? -10.680 -7.637 10.041 1.00 89.94 73 PHE A C 1
ATOM 593 O O . PHE A 1 73 ? -11.408 -7.652 11.029 1.00 89.94 73 PHE A O 1
ATOM 600 N N . GLY A 1 74 ? -9.441 -7.146 10.121 1.00 90.19 74 GLY A N 1
ATOM 601 C CA . GLY A 1 74 ? -8.938 -6.552 11.360 1.00 90.19 74 GLY A CA 1
ATOM 602 C C . GLY A 1 74 ? -9.740 -5.322 11.800 1.00 90.19 74 GLY A C 1
ATOM 603 O O . GLY A 1 74 ? -9.960 -5.120 12.991 1.00 90.19 74 GLY A O 1
ATOM 604 N N . ALA A 1 75 ? -10.215 -4.508 10.856 1.00 93.44 75 ALA A N 1
ATOM 605 C CA . ALA A 1 75 ? -11.019 -3.330 11.151 1.00 93.44 75 ALA A CA 1
ATOM 606 C C . ALA A 1 75 ? -12.414 -3.715 11.661 1.00 93.44 75 ALA A C 1
ATOM 608 O O . ALA A 1 75 ? -12.885 -3.101 12.618 1.00 93.44 75 ALA A O 1
ATOM 609 N N . SER A 1 76 ? -13.043 -4.754 11.093 1.00 91.25 76 SER A N 1
ATOM 610 C CA . SER A 1 76 ? -14.330 -5.261 11.592 1.00 91.25 76 SER A CA 1
ATOM 611 C C . SER A 1 76 ? -14.199 -5.766 13.023 1.00 91.25 76 SER A C 1
ATOM 613 O O . SER A 1 76 ? -15.008 -5.425 13.876 1.00 91.25 76 SER A O 1
ATOM 615 N N . VAL A 1 77 ? -13.099 -6.460 13.309 1.00 87.88 77 VAL A N 1
ATOM 616 C CA . VAL A 1 77 ? -12.731 -6.911 14.650 1.00 87.88 77 VAL A CA 1
ATOM 617 C C . VAL A 1 77 ? -12.661 -5.745 15.652 1.00 87.88 77 VAL A C 1
ATOM 619 O O . VAL A 1 77 ? -13.233 -5.825 16.738 1.00 87.88 77 VAL A O 1
ATOM 622 N N . PHE A 1 78 ? -12.019 -4.626 15.300 1.00 88.69 78 PHE A N 1
ATOM 623 C CA . PHE A 1 78 ? -11.983 -3.445 16.177 1.00 88.69 78 PHE A CA 1
ATOM 624 C C . PHE A 1 78 ? -13.339 -2.750 16.329 1.00 88.69 78 PHE A C 1
ATOM 626 O O . PHE A 1 78 ? -13.615 -2.186 17.388 1.00 88.69 78 PHE A O 1
ATOM 633 N N . VAL A 1 79 ? -14.183 -2.781 15.297 1.00 91.31 79 VAL A N 1
ATOM 634 C CA . VAL A 1 79 ? -15.556 -2.270 15.375 1.00 91.31 79 VAL A CA 1
ATOM 635 C C . VAL A 1 79 ? -16.405 -3.117 16.319 1.00 91.31 79 VAL A C 1
ATOM 637 O O . VAL A 1 79 ? -17.159 -2.560 17.112 1.00 91.31 79 VAL A O 1
ATOM 640 N N . ASP A 1 80 ? -16.267 -4.437 16.279 1.00 88.00 80 ASP A N 1
ATOM 641 C CA . ASP A 1 80 ? -16.997 -5.333 17.174 1.00 88.00 80 ASP A CA 1
ATOM 642 C C . ASP A 1 80 ? -16.538 -5.138 18.628 1.00 88.00 80 ASP A C 1
ATOM 644 O O . ASP A 1 80 ? -17.365 -4.924 19.510 1.00 88.00 80 ASP A O 1
ATOM 648 N N . LEU A 1 81 ? -15.225 -5.040 18.871 1.00 85.25 81 LEU A N 1
ATOM 649 C CA . LEU A 1 81 ? -14.662 -4.663 20.179 1.00 85.25 81 LEU A CA 1
ATOM 650 C C . LEU A 1 81 ? -15.198 -3.333 20.720 1.00 85.25 81 LEU A C 1
ATOM 652 O O . LEU A 1 81 ? -15.346 -3.150 21.928 1.00 85.25 81 LEU A O 1
ATOM 656 N N . TYR A 1 82 ? -15.425 -2.375 19.828 1.00 89.12 82 TYR A N 1
ATOM 657 C CA . TYR A 1 82 ? -15.966 -1.074 20.182 1.00 89.12 82 TYR A CA 1
ATOM 658 C C . TYR A 1 82 ? -17.447 -1.147 20.554 1.00 89.12 82 TYR A C 1
ATOM 660 O O . TYR A 1 82 ? -17.850 -0.520 21.531 1.00 89.12 82 TYR A O 1
ATOM 668 N N . LYS A 1 83 ? -18.238 -1.931 19.813 1.00 86.75 83 LYS A N 1
ATOM 669 C CA . LYS A 1 83 ? -19.664 -2.155 20.094 1.00 86.75 83 LYS A CA 1
ATOM 670 C C . LYS A 1 83 ? -19.896 -2.890 21.412 1.00 86.75 83 LYS A C 1
ATOM 672 O O . LYS A 1 83 ? -20.868 -2.596 22.091 1.00 86.75 83 LYS A O 1
ATOM 677 N N . GLU A 1 84 ? -18.983 -3.783 21.781 1.00 84.56 84 GLU A N 1
ATOM 678 C CA . GLU A 1 84 ? -18.983 -4.483 23.072 1.00 84.56 84 GLU A CA 1
ATOM 679 C C . GLU A 1 84 ? -18.382 -3.638 24.218 1.00 84.56 84 GLU A C 1
ATOM 681 O O . GLU A 1 84 ? -18.180 -4.138 25.321 1.00 84.56 84 GLU A O 1
ATOM 686 N N . GLU A 1 85 ? -18.041 -2.365 23.967 1.00 82.62 85 GLU A N 1
ATOM 687 C CA . GLU A 1 85 ? -17.428 -1.437 24.935 1.00 82.62 85 GLU A CA 1
ATOM 688 C C . GLU A 1 85 ? -16.120 -1.944 25.580 1.00 82.62 85 GLU A C 1
ATOM 690 O O . GLU A 1 85 ? -15.691 -1.465 26.631 1.00 82.62 85 GLU A O 1
ATOM 695 N N . ILE A 1 86 ? -15.428 -2.882 24.927 1.00 82.88 86 ILE A N 1
ATOM 696 C CA . ILE A 1 86 ? -14.152 -3.433 25.408 1.00 82.88 86 ILE A CA 1
ATOM 697 C C . ILE A 1 86 ? -13.018 -2.418 25.202 1.00 82.88 86 ILE A C 1
ATOM 699 O O . ILE A 1 86 ? -12.064 -2.356 25.984 1.00 82.88 86 ILE A O 1
ATOM 703 N N . LEU A 1 87 ? -13.097 -1.600 24.145 1.00 83.44 87 LEU A N 1
ATOM 704 C CA . LEU A 1 87 ? -12.090 -0.572 23.890 1.00 83.44 87 LEU A CA 1
ATOM 705 C C . LEU A 1 87 ? -12.173 0.575 24.913 1.00 83.44 87 LEU A C 1
ATOM 707 O O . LEU A 1 87 ? -13.260 1.041 25.247 1.00 83.44 87 LEU A O 1
ATOM 711 N N . PRO A 1 88 ? -11.029 1.131 25.356 1.00 82.19 88 PRO A N 1
ATOM 712 C CA . PRO A 1 88 ? -11.000 2.240 26.300 1.00 82.19 88 PRO A CA 1
ATOM 713 C C . PRO A 1 88 ? -11.620 3.512 25.704 1.00 82.19 88 PRO A C 1
ATOM 715 O O . PRO A 1 88 ? -11.004 4.219 24.893 1.00 82.19 88 PRO A O 1
ATOM 718 N N . LEU A 1 89 ? -12.819 3.838 26.184 1.00 84.81 89 LEU A N 1
ATOM 719 C CA . LEU A 1 89 ? -13.533 5.074 25.877 1.00 84.81 89 LEU A CA 1
ATOM 720 C C . LEU A 1 89 ? -13.003 6.250 26.713 1.00 84.81 89 LEU A C 1
ATOM 722 O O . LEU A 1 89 ? -12.516 6.092 27.837 1.00 84.81 89 LEU A O 1
ATOM 726 N N . ARG A 1 90 ? -13.100 7.468 26.170 1.00 82.44 90 ARG A N 1
ATOM 727 C CA . ARG A 1 90 ? -12.799 8.710 26.902 1.00 82.44 90 ARG A CA 1
ATOM 728 C C . ARG A 1 90 ? -13.835 8.984 27.991 1.00 82.44 90 ARG A C 1
ATOM 730 O O . ARG A 1 90 ? -13.446 9.407 29.075 1.00 82.44 90 ARG A O 1
ATOM 737 N N . TYR A 1 91 ? -15.112 8.714 27.709 1.00 80.38 91 TYR A N 1
ATOM 738 C CA . TYR A 1 91 ? -16.231 8.928 28.630 1.00 80.38 91 TYR A CA 1
ATOM 739 C C . TYR A 1 91 ? -17.154 7.694 28.654 1.00 80.38 91 TYR A C 1
ATOM 741 O O . TYR A 1 91 ? -18.155 7.665 27.928 1.00 80.38 91 TYR A O 1
ATOM 749 N N . PRO A 1 92 ? -16.819 6.660 29.451 1.00 75.19 92 PRO A N 1
ATOM 750 C CA . PRO A 1 92 ? -17.634 5.448 29.575 1.00 75.19 92 PRO A CA 1
ATOM 751 C C . PRO A 1 92 ? -19.079 5.772 29.988 1.00 75.19 92 PRO A C 1
ATOM 753 O O . PRO A 1 92 ? -19.293 6.663 30.814 1.00 75.19 92 PRO A O 1
ATOM 756 N N . GLY A 1 93 ? -20.066 5.102 29.385 1.00 74.19 93 GLY A N 1
ATOM 757 C CA . GLY A 1 93 ? -21.499 5.306 29.663 1.00 74.19 93 GLY A CA 1
ATOM 758 C C . GLY A 1 93 ? -22.103 6.635 29.178 1.00 74.19 93 GLY A C 1
ATOM 759 O O . GLY A 1 93 ? -23.293 6.869 29.369 1.00 74.19 93 GLY A O 1
ATOM 760 N N . LYS A 1 94 ? -21.305 7.521 28.563 1.00 75.50 94 LYS A N 1
ATOM 761 C CA . LYS A 1 94 ? -21.762 8.790 27.953 1.00 75.50 94 LYS A CA 1
ATOM 762 C C . LYS A 1 94 ? -21.445 8.903 26.463 1.00 75.50 94 LYS A C 1
ATOM 764 O O . LYS A 1 94 ? -21.820 9.886 25.832 1.00 75.50 94 LYS A O 1
ATOM 769 N N . THR A 1 95 ? -20.693 7.951 25.922 1.00 81.06 95 THR A N 1
ATOM 770 C CA . THR A 1 95 ? -20.288 7.953 24.517 1.00 81.06 95 THR A CA 1
ATOM 771 C C . THR A 1 95 ? -21.327 7.187 23.716 1.00 81.06 95 THR A C 1
ATOM 773 O O . THR A 1 95 ? -21.555 6.013 23.985 1.00 81.06 95 THR A O 1
ATOM 776 N N . GLU A 1 96 ? -21.940 7.838 22.733 1.00 85.62 96 GLU A N 1
ATOM 777 C CA . GLU A 1 96 ? -22.765 7.143 21.750 1.00 85.62 96 GLU A CA 1
ATOM 778 C C . GLU A 1 96 ? -21.863 6.312 20.832 1.00 85.62 96 GLU A C 1
ATOM 780 O O . GLU A 1 96 ? -20.899 6.835 20.255 1.00 85.62 96 GLU A O 1
ATOM 785 N N . ILE A 1 97 ? -22.167 5.015 20.731 1.00 86.56 97 ILE A N 1
ATOM 786 C CA . ILE A 1 97 ? -21.418 4.067 19.908 1.00 86.56 97 ILE A CA 1
ATOM 787 C C . ILE A 1 97 ? -21.688 4.391 18.442 1.00 86.56 97 ILE A C 1
ATOM 789 O O . ILE A 1 97 ? -22.727 4.041 17.885 1.00 86.56 97 ILE A O 1
ATOM 793 N N . GLN A 1 98 ? -20.726 5.057 17.810 1.00 91.94 98 GLN A N 1
ATOM 794 C CA . GLN A 1 98 ? -20.811 5.454 16.413 1.00 91.94 98 GLN A CA 1
ATOM 795 C C . GLN A 1 98 ? -19.501 5.146 15.692 1.00 91.94 98 GLN A C 1
ATOM 797 O O . GLN A 1 98 ? -18.413 5.521 16.137 1.00 91.94 98 GLN A O 1
ATOM 802 N N . VAL A 1 99 ? -19.627 4.463 14.557 1.00 94.44 99 VAL A N 1
ATOM 803 C CA . VAL A 1 99 ? -18.523 4.134 13.652 1.00 94.44 99 VAL A CA 1
ATOM 804 C C . VAL A 1 99 ? -18.614 5.053 12.443 1.00 94.44 99 VAL A C 1
ATOM 806 O O . VAL A 1 99 ? -19.698 5.239 11.888 1.00 94.44 99 VAL A O 1
ATOM 809 N N . SER A 1 100 ? -17.492 5.636 12.026 1.00 95.69 100 SER A N 1
ATOM 810 C CA . SER A 1 100 ? -17.483 6.509 10.858 1.00 95.69 100 SER A CA 1
ATOM 811 C C . SER A 1 100 ? -17.822 5.730 9.573 1.00 95.69 100 SER A C 1
ATOM 813 O O . SER A 1 100 ? -17.438 4.562 9.432 1.00 95.69 100 SER A O 1
ATOM 815 N N . PRO A 1 101 ? -18.499 6.365 8.594 1.00 96.00 101 PRO A N 1
ATOM 816 C CA . PRO A 1 101 ? -18.810 5.724 7.316 1.00 96.00 101 PRO A CA 1
ATOM 817 C C . PRO A 1 101 ? -17.568 5.211 6.577 1.00 96.00 101 PRO A C 1
ATOM 819 O O . PRO A 1 101 ? -17.624 4.169 5.934 1.00 96.00 101 PRO A O 1
ATOM 822 N N . GLU A 1 102 ? -16.436 5.907 6.709 1.00 96.25 102 GLU A N 1
ATOM 823 C CA . GLU A 1 102 ? -15.154 5.512 6.114 1.00 96.25 102 GLU A CA 1
ATOM 824 C C . GLU A 1 102 ? -14.699 4.124 6.590 1.00 96.25 102 GLU A C 1
ATOM 826 O O . GLU A 1 102 ? -14.285 3.302 5.774 1.00 96.25 102 GLU A O 1
ATOM 831 N N . ILE A 1 103 ? -14.827 3.824 7.889 1.00 96.12 103 ILE A N 1
ATOM 832 C CA . ILE A 1 103 ? -14.433 2.515 8.431 1.00 96.12 103 ILE A CA 1
ATOM 833 C C . ILE A 1 103 ? -15.384 1.417 7.958 1.00 96.12 103 ILE A C 1
ATOM 835 O O . ILE A 1 103 ? -14.934 0.326 7.616 1.00 96.12 103 ILE A O 1
ATOM 839 N N . LEU A 1 104 ? -16.685 1.705 7.878 1.00 95.56 104 LEU A N 1
ATOM 840 C CA . LEU A 1 104 ? -17.668 0.747 7.365 1.00 95.56 104 LEU A CA 1
ATOM 841 C C . LEU A 1 104 ? -17.420 0.414 5.887 1.00 95.56 104 LEU A C 1
ATOM 843 O O . LEU A 1 104 ? -17.460 -0.756 5.508 1.00 95.56 104 LEU A O 1
ATOM 847 N N . LEU A 1 105 ? -17.102 1.423 5.070 1.00 96.44 105 LEU A N 1
ATOM 848 C CA . LEU A 1 105 ? -16.711 1.229 3.673 1.00 96.44 105 LEU A CA 1
ATOM 849 C C . LEU A 1 105 ? -15.423 0.409 3.566 1.00 96.44 105 LEU A C 1
ATOM 851 O O . LEU A 1 105 ? -15.352 -0.523 2.768 1.00 96.44 105 LEU A O 1
ATOM 855 N N . TYR A 1 106 ? -14.426 0.709 4.402 1.00 96.38 106 TYR A N 1
ATOM 856 C CA . TYR A 1 106 ? -13.169 -0.033 4.420 1.00 96.38 106 TYR A CA 1
ATOM 857 C C . TYR A 1 106 ? -13.369 -1.515 4.764 1.00 96.38 106 TYR A C 1
ATOM 859 O O . TYR A 1 106 ? -12.807 -2.377 4.090 1.00 96.38 106 TYR A O 1
ATOM 867 N N . ILE A 1 107 ? -14.211 -1.833 5.750 1.00 94.88 107 ILE A N 1
ATOM 868 C CA . ILE A 1 107 ? -14.553 -3.219 6.114 1.00 94.88 107 ILE A CA 1
ATOM 869 C C . ILE A 1 107 ? -15.152 -3.979 4.921 1.00 94.88 107 ILE A C 1
ATOM 871 O O . ILE A 1 107 ? -14.811 -5.137 4.691 1.00 94.88 107 ILE A O 1
ATOM 875 N N . GLY A 1 108 ? -15.998 -3.321 4.125 1.00 93.75 108 GLY A N 1
ATOM 876 C CA . GLY A 1 108 ? -16.602 -3.908 2.926 1.00 93.75 108 GLY A CA 1
ATOM 877 C C . GLY A 1 108 ? -15.665 -4.035 1.718 1.00 93.75 108 GLY A C 1
ATOM 878 O O . GLY A 1 108 ? -16.057 -4.627 0.716 1.00 93.75 108 GLY A O 1
ATOM 879 N N . SER A 1 109 ? -14.439 -3.504 1.784 1.00 94.06 109 SER A N 1
ATOM 880 C CA . SER A 1 109 ? -13.547 -3.371 0.618 1.00 94.06 109 SER A CA 1
ATOM 881 C C . SER A 1 109 ? -12.655 -4.589 0.336 1.00 94.06 109 SER A C 1
ATOM 883 O O . SER A 1 109 ? -11.849 -4.563 -0.593 1.00 94.06 109 SER A O 1
ATOM 885 N N . GLU A 1 110 ? -12.759 -5.675 1.110 1.00 90.06 110 GLU A N 1
ATOM 886 C CA . GLU A 1 110 ? -11.775 -6.767 1.066 1.00 90.06 110 GLU A CA 1
ATOM 887 C C . GLU A 1 110 ? -11.574 -7.392 -0.323 1.00 90.06 110 GLU A C 1
ATOM 889 O O . GLU A 1 110 ? -10.434 -7.631 -0.734 1.00 90.06 110 GLU A O 1
ATOM 894 N N . SER A 1 111 ? -12.656 -7.650 -1.057 1.00 89.25 111 SER A N 1
ATOM 895 C CA . SER A 1 111 ? -12.586 -8.210 -2.411 1.00 89.25 111 SER A CA 1
ATOM 896 C C . SER A 1 111 ? -11.855 -7.273 -3.377 1.00 89.25 111 SER A C 1
ATOM 898 O O . SER A 1 111 ? -10.983 -7.721 -4.120 1.00 89.25 111 SER A O 1
ATOM 900 N N . GLU A 1 112 ? -12.148 -5.975 -3.314 1.00 92.75 112 GLU A N 1
ATOM 901 C CA . GLU A 1 112 ? -11.514 -4.942 -4.135 1.00 92.75 112 GLU A CA 1
ATOM 902 C C . GLU A 1 112 ? -10.011 -4.835 -3.847 1.00 92.75 112 GLU A C 1
ATOM 904 O O . GLU A 1 112 ? -9.193 -4.812 -4.767 1.00 92.75 112 GLU A O 1
ATOM 909 N N . LEU A 1 113 ? -9.616 -4.828 -2.570 1.00 92.12 113 LEU A N 1
ATOM 910 C CA . LEU A 1 113 ? -8.203 -4.741 -2.190 1.00 92.12 113 LEU A CA 1
ATOM 911 C C . LEU A 1 113 ? -7.411 -5.989 -2.595 1.00 92.12 113 LEU A C 1
ATOM 913 O O . LEU A 1 113 ? -6.233 -5.894 -2.959 1.00 92.12 113 LEU A O 1
ATOM 917 N N . ARG A 1 114 ? -8.045 -7.167 -2.551 1.00 89.56 114 ARG A N 1
ATOM 918 C CA . ARG A 1 114 ? -7.442 -8.404 -3.060 1.00 89.56 114 ARG A CA 1
ATOM 919 C C . ARG A 1 114 ? -7.222 -8.325 -4.567 1.00 89.56 114 ARG A C 1
ATOM 921 O O . ARG A 1 114 ? -6.144 -8.709 -5.013 1.00 89.56 114 ARG A O 1
ATOM 928 N N . GLU A 1 115 ? -8.168 -7.789 -5.333 1.00 90.88 115 GLU A N 1
ATOM 929 C CA . GLU A 1 115 ? -7.983 -7.632 -6.779 1.00 90.88 115 GLU A CA 1
ATOM 930 C C . GLU A 1 115 ? -6.878 -6.622 -7.100 1.00 90.88 115 GLU A C 1
ATOM 932 O O . GLU A 1 115 ? -5.936 -6.957 -7.813 1.00 90.88 115 GLU A O 1
ATOM 937 N N . LYS A 1 116 ? -6.871 -5.455 -6.444 1.00 90.62 116 LYS A N 1
ATOM 938 C CA . LYS A 1 116 ? -5.776 -4.472 -6.562 1.00 90.62 116 LYS A CA 1
ATOM 939 C C . LYS A 1 116 ? -4.407 -5.071 -6.241 1.00 90.62 116 LYS A C 1
ATOM 941 O O . LYS A 1 116 ? -3.414 -4.784 -6.909 1.00 90.62 116 LYS A O 1
ATOM 946 N N . THR A 1 117 ? -4.339 -5.940 -5.231 1.00 90.19 117 THR A N 1
ATOM 947 C CA . THR A 1 117 ? -3.110 -6.675 -4.891 1.00 90.19 117 THR A CA 1
ATOM 948 C C . THR A 1 117 ? -2.690 -7.617 -6.018 1.00 90.19 117 THR A C 1
ATOM 950 O O . THR A 1 117 ? -1.507 -7.686 -6.354 1.00 90.19 117 THR A O 1
ATOM 953 N N . ARG A 1 118 ? -3.647 -8.329 -6.625 1.00 90.19 118 ARG A N 1
ATOM 954 C CA . ARG A 1 118 ? -3.392 -9.223 -7.758 1.00 90.19 118 ARG A CA 1
ATOM 955 C C . ARG A 1 118 ? -2.863 -8.452 -8.961 1.00 90.19 118 ARG A C 1
ATOM 957 O O . ARG A 1 118 ? -1.839 -8.835 -9.520 1.00 90.19 118 ARG A O 1
ATOM 964 N N . GLU A 1 119 ? -3.531 -7.364 -9.327 1.00 90.75 119 GLU A N 1
ATOM 965 C CA . GLU A 1 119 ? -3.148 -6.494 -10.439 1.00 90.75 119 GLU A CA 1
ATOM 966 C C . GLU A 1 119 ? -1.747 -5.917 -10.236 1.00 90.75 119 GLU A C 1
ATOM 968 O O . GLU A 1 119 ? -0.901 -5.993 -11.130 1.00 90.75 119 GLU A O 1
ATOM 973 N N . LYS A 1 120 ? -1.458 -5.414 -9.030 1.00 89.31 120 LYS A N 1
ATOM 974 C CA . LYS A 1 120 ? -0.129 -4.910 -8.671 1.00 89.31 120 LYS A CA 1
ATOM 975 C C . LYS A 1 120 ? 0.937 -6.000 -8.784 1.00 89.31 120 LYS A C 1
ATOM 977 O O . LYS A 1 120 ? 1.984 -5.762 -9.380 1.00 89.31 120 LYS A O 1
ATOM 982 N N . ALA A 1 121 ? 0.677 -7.201 -8.266 1.00 88.69 121 ALA A N 1
ATOM 983 C CA . ALA A 1 121 ? 1.616 -8.317 -8.351 1.00 88.69 121 ALA A CA 1
ATOM 984 C C . ALA A 1 121 ? 1.889 -8.736 -9.806 1.00 88.69 121 ALA A C 1
ATOM 986 O O . ALA A 1 121 ? 3.040 -8.975 -10.170 1.00 88.69 121 ALA A O 1
ATOM 987 N N . LEU A 1 122 ? 0.853 -8.775 -10.652 1.00 89.38 122 LEU A N 1
ATOM 988 C CA . LEU A 1 122 ? 0.992 -9.049 -12.084 1.00 89.38 122 LEU A CA 1
ATOM 989 C C . LEU A 1 122 ? 1.807 -7.961 -12.791 1.00 89.38 122 LEU A C 1
ATOM 991 O O . LEU A 1 122 ? 2.705 -8.286 -13.565 1.00 89.38 122 LEU A O 1
ATOM 995 N N . ARG A 1 123 ? 1.549 -6.683 -12.486 1.00 86.25 123 ARG A N 1
ATOM 996 C CA . ARG A 1 123 ? 2.316 -5.552 -13.027 1.00 86.25 123 ARG A CA 1
ATOM 997 C C . ARG A 1 123 ? 3.791 -5.635 -12.640 1.00 86.25 123 ARG A C 1
ATOM 999 O O . ARG A 1 123 ? 4.644 -5.520 -13.514 1.00 86.25 123 ARG A O 1
ATOM 1006 N N . ILE A 1 124 ? 4.096 -5.866 -11.361 1.00 87.06 124 ILE A N 1
ATOM 1007 C CA . ILE A 1 124 ? 5.477 -5.999 -10.869 1.00 87.06 124 ILE A CA 1
ATOM 1008 C C . ILE A 1 124 ? 6.171 -7.180 -11.543 1.00 87.06 124 ILE A C 1
ATOM 1010 O O . ILE A 1 124 ? 7.304 -7.041 -11.995 1.00 87.06 124 ILE A O 1
ATOM 1014 N N . ARG A 1 125 ? 5.494 -8.328 -11.648 1.00 88.44 125 ARG A N 1
ATOM 1015 C CA . ARG A 1 125 ? 6.044 -9.512 -12.311 1.00 88.44 125 ARG A CA 1
ATOM 1016 C C . ARG A 1 125 ? 6.364 -9.235 -13.779 1.00 88.44 125 ARG A C 1
ATOM 1018 O O . ARG A 1 125 ? 7.486 -9.493 -14.199 1.00 88.44 125 ARG A O 1
ATOM 1025 N N . ARG A 1 126 ? 5.420 -8.657 -14.529 1.00 86.12 126 ARG A N 1
ATOM 1026 C CA . ARG A 1 126 ? 5.640 -8.277 -15.933 1.00 86.12 126 ARG A CA 1
ATOM 1027 C C . ARG A 1 126 ? 6.805 -7.297 -16.059 1.00 86.12 126 ARG A C 1
ATOM 1029 O O . ARG A 1 126 ? 7.666 -7.477 -16.907 1.00 86.12 126 ARG A O 1
ATOM 1036 N N . MET A 1 127 ? 6.874 -6.294 -15.185 1.00 85.88 127 MET A N 1
ATOM 1037 C CA . MET A 1 127 ? 7.991 -5.349 -15.163 1.00 85.88 127 MET A CA 1
ATOM 1038 C C . MET A 1 127 ? 9.328 -6.056 -14.905 1.00 85.88 127 MET A C 1
ATOM 1040 O O . MET A 1 127 ? 10.308 -5.768 -15.580 1.00 85.88 127 MET A O 1
ATOM 1044 N N . GLN A 1 128 ? 9.385 -7.007 -13.971 1.00 86.19 128 GLN A N 1
ATOM 1045 C CA . GLN A 1 128 ? 10.597 -7.785 -13.701 1.00 86.19 128 GLN A CA 1
ATOM 1046 C C . GLN A 1 128 ? 11.020 -8.649 -14.893 1.00 86.19 128 GLN A C 1
ATOM 1048 O O . GLN A 1 128 ? 12.213 -8.713 -15.177 1.00 86.19 128 GLN A O 1
ATOM 1053 N N . GLU A 1 129 ? 10.071 -9.276 -15.590 1.00 87.19 129 GLU A N 1
ATOM 1054 C CA . GLU A 1 129 ? 10.330 -10.047 -16.813 1.00 87.19 129 GLU A CA 1
ATOM 1055 C C . GLU A 1 129 ? 10.962 -9.146 -17.893 1.00 87.19 129 GLU A C 1
ATOM 1057 O O . GLU A 1 129 ? 12.045 -9.459 -18.389 1.00 87.19 129 GLU A O 1
ATOM 1062 N N . LEU A 1 130 ? 10.389 -7.960 -18.139 1.00 85.69 130 LEU A N 1
ATOM 1063 C CA . LEU A 1 130 ? 10.921 -6.976 -19.099 1.00 85.69 130 LEU A CA 1
ATOM 1064 C C . LEU A 1 130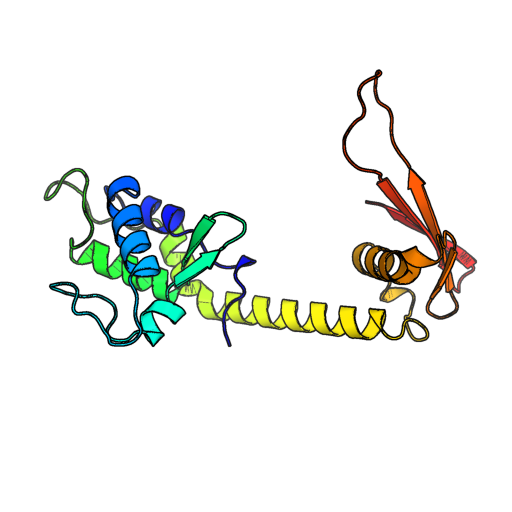 ? 12.276 -6.379 -18.675 1.00 85.69 130 LEU A C 1
ATOM 1066 O O . LEU A 1 130 ? 13.077 -5.971 -19.511 1.00 85.69 130 LEU A O 1
ATOM 1070 N N . LEU A 1 131 ? 12.571 -6.325 -1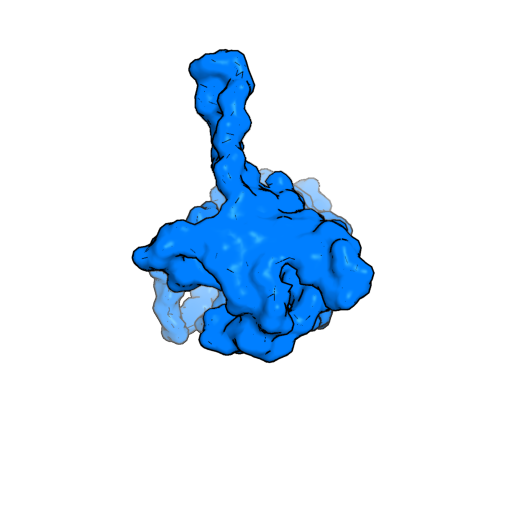7.373 1.00 86.12 131 LEU A N 1
ATOM 1071 C CA . LEU A 1 131 ? 13.883 -5.900 -16.878 1.00 86.12 131 LEU A CA 1
ATOM 1072 C C . LEU A 1 131 ? 14.965 -6.971 -17.071 1.00 86.12 131 LEU A C 1
ATOM 1074 O O . LEU A 1 131 ? 16.155 -6.638 -17.034 1.00 86.12 131 LEU A O 1
ATOM 1078 N N . GLN A 1 132 ? 14.602 -8.250 -17.208 1.00 85.31 132 GLN A N 1
ATOM 1079 C CA . GLN A 1 132 ? 15.558 -9.322 -17.503 1.00 85.31 132 GLN A CA 1
ATOM 1080 C C . GLN A 1 132 ? 15.921 -9.353 -18.978 1.00 85.31 132 GLN A C 1
ATOM 1082 O O . GLN A 1 132 ? 17.110 -9.395 -19.291 1.00 85.31 132 GLN A O 1
ATOM 1087 N N . ASP A 1 133 ? 14.915 -9.260 -19.843 1.00 85.38 133 ASP A N 1
ATOM 1088 C CA . ASP A 1 133 ? 15.091 -9.204 -21.284 1.00 85.38 133 ASP A CA 1
ATOM 1089 C C . ASP A 1 133 ? 14.255 -8.066 -21.874 1.00 85.38 133 ASP A C 1
ATOM 1091 O O . ASP A 1 133 ? 13.027 -8.119 -21.918 1.00 85.38 133 ASP A O 1
ATOM 1095 N N . TYR A 1 134 ? 14.949 -7.015 -22.306 1.00 87.38 134 TYR A N 1
ATOM 1096 C CA . TYR A 1 134 ? 14.341 -5.835 -22.912 1.00 87.38 134 TYR A CA 1
ATOM 1097 C C . TYR A 1 134 ? 14.475 -5.816 -24.443 1.00 87.38 134 TYR A C 1
ATOM 1099 O O . TYR A 1 134 ? 14.233 -4.781 -25.073 1.00 87.38 134 TYR A O 1
ATOM 1107 N N . SER A 1 135 ? 14.891 -6.931 -25.055 1.00 84.25 135 SER A N 1
ATOM 1108 C CA . SER A 1 135 ? 15.019 -7.042 -26.511 1.00 84.25 135 SER A CA 1
ATOM 1109 C C 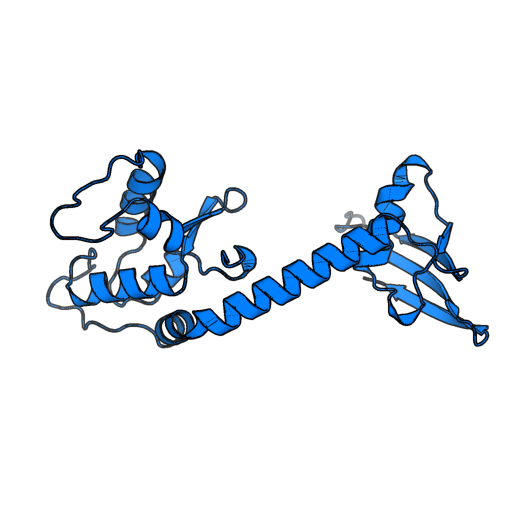. SER A 1 135 ? 13.664 -7.114 -27.226 1.00 84.25 135 SER A C 1
ATOM 1111 O O . SER A 1 135 ? 13.554 -6.578 -28.326 1.00 84.25 135 SER A O 1
ATOM 1113 N N . ASP A 1 136 ? 12.635 -7.642 -26.557 1.00 83.88 136 ASP A N 1
ATOM 1114 C CA . ASP A 1 136 ? 11.273 -7.820 -27.089 1.00 83.88 136 ASP A CA 1
ATOM 1115 C C . ASP A 1 136 ? 10.280 -6.713 -26.676 1.00 83.88 136 ASP A C 1
ATOM 1117 O O . ASP A 1 136 ? 9.091 -6.780 -26.990 1.00 83.88 136 ASP A O 1
ATOM 1121 N N . ILE A 1 137 ? 10.738 -5.683 -25.956 1.00 87.88 137 ILE A N 1
ATOM 1122 C CA . ILE A 1 137 ? 9.879 -4.572 -25.517 1.00 87.88 137 ILE A CA 1
ATOM 1123 C C . ILE A 1 137 ? 9.377 -3.795 -26.734 1.00 87.88 137 ILE A C 1
ATOM 1125 O O . ILE A 1 137 ? 10.174 -3.282 -27.509 1.00 87.88 137 ILE A O 1
ATOM 1129 N N . ILE A 1 138 ? 8.065 -3.621 -26.877 1.00 89.19 138 ILE A N 1
ATOM 1130 C CA . ILE A 1 138 ? 7.514 -2.732 -27.908 1.00 89.19 138 ILE A CA 1
ATOM 1131 C C . ILE A 1 138 ? 7.334 -1.311 -27.370 1.00 89.19 138 ILE A C 1
ATOM 1133 O O . ILE A 1 138 ? 7.265 -1.082 -26.165 1.00 89.19 138 ILE A O 1
ATOM 1137 N N . GLU A 1 139 ? 7.200 -0.338 -28.270 1.00 88.06 139 GLU A N 1
ATOM 1138 C CA . GLU A 1 139 ? 7.051 1.076 -27.902 1.00 88.06 139 GLU A CA 1
ATOM 1139 C C . GLU A 1 139 ? 5.914 1.333 -26.898 1.00 88.06 139 GLU A C 1
ATOM 1141 O O . GLU A 1 139 ? 6.076 2.116 -25.968 1.00 88.06 139 GLU A O 1
ATOM 1146 N N . ASN A 1 140 ? 4.785 0.633 -27.039 1.00 88.75 140 ASN A N 1
ATOM 1147 C CA . ASN A 1 140 ? 3.623 0.793 -26.159 1.00 88.75 140 ASN A CA 1
ATOM 1148 C C . ASN A 1 140 ? 3.860 0.308 -24.720 1.00 88.75 140 ASN A C 1
ATOM 1150 O O . ASN A 1 140 ? 3.106 0.683 -23.824 1.00 88.75 140 ASN A O 1
ATOM 1154 N N . ASP A 1 141 ? 4.878 -0.523 -24.493 1.00 86.06 141 ASP A N 1
ATOM 1155 C CA . ASP A 1 141 ? 5.265 -0.960 -23.151 1.00 86.06 141 ASP A CA 1
ATOM 1156 C C . ASP A 1 141 ? 6.168 0.071 -22.451 1.00 86.06 141 ASP A C 1
ATOM 1158 O O . ASP A 1 141 ? 6.387 -0.017 -21.238 1.00 86.06 141 ASP A O 1
ATOM 1162 N N . LEU A 1 142 ? 6.695 1.062 -23.187 1.00 90.06 142 LEU A N 1
ATOM 1163 C CA . LEU A 1 142 ? 7.580 2.078 -22.631 1.00 90.06 142 LEU A CA 1
ATOM 1164 C C . LEU A 1 142 ? 6.819 2.986 -21.665 1.00 90.06 142 LEU A C 1
ATOM 1166 O O . LEU A 1 142 ? 5.936 3.758 -22.030 1.00 90.06 142 LEU A O 1
ATOM 1170 N N . SER A 1 143 ? 7.235 2.928 -20.406 1.00 90.44 143 SER A N 1
ATOM 1171 C CA . SER A 1 143 ? 6.787 3.820 -19.344 1.00 90.44 143 SER A CA 1
ATOM 1172 C C . SER A 1 143 ? 7.995 4.419 -18.637 1.00 90.44 143 SER A C 1
ATOM 1174 O O . SER A 1 143 ? 9.088 3.847 -18.659 1.00 90.44 143 SER A O 1
ATOM 1176 N N . HIS A 1 144 ? 7.798 5.567 -17.985 1.00 89.88 144 HIS A N 1
ATOM 1177 C CA . HIS A 1 144 ? 8.864 6.228 -17.233 1.00 89.88 144 HIS A CA 1
ATOM 1178 C C . HIS A 1 144 ? 9.489 5.289 -16.184 1.00 89.88 144 HIS A C 1
ATOM 1180 O O . HIS A 1 144 ? 10.708 5.170 -16.099 1.00 89.88 144 HIS A O 1
ATOM 1186 N N . GLU A 1 145 ? 8.656 4.548 -15.447 1.00 88.62 145 GLU A N 1
ATOM 1187 C CA . GLU A 1 145 ? 9.086 3.577 -14.433 1.00 88.62 145 GLU A CA 1
ATOM 1188 C C . GLU A 1 145 ? 9.938 2.444 -15.032 1.00 88.62 145 GLU A C 1
ATOM 1190 O O . GLU A 1 145 ? 11.028 2.159 -14.530 1.00 88.62 145 GLU A O 1
ATOM 1195 N N . LEU A 1 146 ? 9.485 1.842 -16.139 1.00 89.56 146 LEU A N 1
ATOM 1196 C CA . LEU A 1 146 ? 10.213 0.769 -16.820 1.00 89.56 146 LEU A CA 1
ATOM 1197 C C . LEU A 1 146 ? 11.570 1.257 -17.337 1.00 89.56 146 LEU A C 1
ATOM 1199 O O . LEU A 1 146 ? 12.586 0.597 -17.122 1.00 89.56 146 LEU A O 1
ATOM 1203 N N . LEU A 1 147 ? 11.606 2.430 -17.971 1.00 91.19 147 LEU A N 1
ATOM 1204 C CA . LEU A 1 147 ? 12.835 3.025 -18.495 1.00 91.19 147 LEU A CA 1
ATOM 1205 C C . LEU A 1 147 ? 13.821 3.369 -17.375 1.00 91.19 147 LEU A C 1
ATOM 1207 O O . LEU A 1 147 ? 14.999 3.025 -17.474 1.00 91.19 147 LEU A O 1
ATOM 1211 N N . CYS A 1 148 ? 13.352 3.964 -16.276 1.00 89.25 148 CYS A N 1
ATOM 1212 C CA . CYS A 1 148 ? 14.169 4.167 -15.081 1.00 89.25 148 CYS A CA 1
ATOM 1213 C C . CYS A 1 148 ? 14.755 2.849 -14.566 1.00 89.25 148 CYS A C 1
ATOM 1215 O O . CYS A 1 148 ? 15.954 2.791 -14.295 1.00 89.25 148 CYS A O 1
ATOM 1217 N N . GLY A 1 149 ? 13.953 1.783 -14.496 1.00 88.38 149 GLY A N 1
ATOM 1218 C CA . GLY A 1 149 ? 14.410 0.455 -14.089 1.00 88.38 149 GLY A CA 1
ATOM 1219 C C . GLY A 1 149 ? 15.484 -0.127 -15.015 1.00 88.38 149 GLY A C 1
ATOM 1220 O O . GLY A 1 149 ? 16.526 -0.581 -14.535 1.00 88.38 149 GLY A O 1
ATOM 1221 N N . ILE A 1 150 ? 15.278 -0.070 -16.336 1.00 89.50 150 ILE A N 1
ATOM 1222 C CA . ILE A 1 150 ? 16.233 -0.581 -17.335 1.00 89.50 150 ILE A CA 1
ATOM 1223 C C . ILE A 1 150 ? 17.563 0.174 -17.227 1.00 89.50 150 ILE A C 1
ATOM 1225 O O . ILE A 1 150 ? 18.628 -0.437 -17.105 1.00 89.50 150 ILE A O 1
ATOM 1229 N N . PHE A 1 151 ? 17.514 1.509 -17.222 1.00 89.50 151 PHE A N 1
ATOM 1230 C CA . PHE A 1 151 ? 18.712 2.342 -17.129 1.00 89.50 151 PHE A CA 1
ATOM 1231 C C . PHE A 1 151 ? 19.412 2.224 -15.768 1.00 89.50 151 PHE A C 1
ATOM 1233 O O . PHE A 1 151 ? 20.637 2.314 -15.719 1.00 89.50 151 PHE A O 1
ATOM 1240 N N . ALA A 1 152 ? 18.678 2.003 -14.672 1.00 85.56 152 ALA A N 1
ATOM 1241 C CA . ALA A 1 152 ? 19.263 1.745 -13.356 1.00 85.56 152 ALA A CA 1
ATOM 1242 C C . ALA A 1 152 ? 19.978 0.387 -13.304 1.00 85.56 152 ALA A C 1
ATOM 1244 O O . ALA A 1 152 ? 21.080 0.301 -12.770 1.00 85.56 152 ALA A O 1
ATOM 1245 N N . LYS A 1 153 ? 19.413 -0.663 -13.915 1.00 83.75 153 LYS A N 1
ATOM 1246 C CA . LYS A 1 153 ? 20.068 -1.978 -14.012 1.00 83.75 153 LYS A CA 1
ATOM 1247 C C . LYS A 1 153 ? 21.349 -1.927 -14.854 1.00 83.75 153 LYS A C 1
ATOM 1249 O O . LYS A 1 153 ? 22.301 -2.641 -14.566 1.00 83.75 153 LYS A O 1
ATOM 1254 N N . GLN A 1 154 ? 21.395 -1.059 -15.866 1.00 80.25 154 GLN A N 1
ATOM 1255 C CA . GLN A 1 154 ? 22.588 -0.814 -16.688 1.00 80.25 154 GLN A CA 1
ATOM 1256 C C . GLN A 1 154 ? 23.501 0.296 -16.129 1.00 80.25 154 GLN A C 1
ATOM 1258 O O . GLN A 1 154 ? 24.460 0.688 -16.800 1.00 80.25 154 GLN A O 1
ATOM 1263 N N . ALA A 1 155 ? 23.238 0.815 -14.920 1.00 60.28 155 ALA A N 1
ATOM 1264 C CA . ALA A 1 155 ? 23.975 1.941 -14.338 1.00 60.28 155 ALA A CA 1
ATOM 1265 C C . ALA A 1 155 ? 25.476 1.666 -14.166 1.00 60.28 155 ALA A C 1
ATOM 1267 O O . ALA A 1 155 ? 26.268 2.601 -14.246 1.00 60.28 155 ALA A O 1
ATOM 1268 N N . GLU A 1 156 ? 25.888 0.400 -14.046 1.00 56.19 156 GLU A N 1
ATOM 1269 C CA . GLU A 1 156 ? 27.307 0.009 -14.044 1.00 56.19 156 GLU A CA 1
ATOM 1270 C C . GLU A 1 156 ? 28.061 0.460 -15.312 1.00 56.19 156 GLU A C 1
ATOM 1272 O O . GLU A 1 156 ? 29.284 0.567 -15.301 1.00 56.19 156 GLU A O 1
ATOM 1277 N N . LYS A 1 157 ? 27.344 0.779 -16.399 1.00 60.41 157 LYS A N 1
ATOM 1278 C CA . LYS A 1 157 ? 27.911 1.215 -17.684 1.00 60.41 157 LYS A CA 1
ATOM 1279 C C . LYS A 1 157 ? 27.754 2.712 -17.969 1.00 60.41 157 LYS A C 1
ATOM 1281 O O . LYS A 1 157 ? 28.138 3.143 -19.052 1.00 60.41 157 LYS A O 1
ATOM 1286 N N . ASN A 1 158 ? 27.177 3.504 -17.052 1.00 64.38 158 ASN A N 1
ATOM 1287 C CA . ASN A 1 158 ? 26.857 4.931 -17.265 1.00 64.38 158 ASN A CA 1
ATOM 1288 C C . ASN A 1 158 ? 26.159 5.211 -18.613 1.00 64.38 158 ASN A C 1
ATOM 1290 O O . ASN A 1 158 ? 26.366 6.252 -19.240 1.00 64.38 158 ASN A O 1
ATOM 1294 N N . ALA A 1 159 ? 25.349 4.263 -19.088 1.00 71.12 159 ALA A N 1
ATOM 1295 C CA . ALA A 1 159 ? 24.754 4.353 -20.408 1.00 71.12 159 ALA A CA 1
ATOM 1296 C C . ALA A 1 159 ? 23.707 5.476 -20.432 1.00 71.12 159 ALA A C 1
ATOM 1298 O O . ALA A 1 159 ? 22.666 5.387 -19.786 1.00 71.12 159 ALA A O 1
ATOM 1299 N N . SER A 1 160 ? 23.975 6.534 -21.195 1.00 84.44 160 SER A N 1
ATOM 1300 C CA . SER A 1 160 ? 22.985 7.564 -21.533 1.00 84.44 160 SER A CA 1
ATOM 1301 C C . SER A 1 160 ? 22.104 7.149 -22.710 1.00 84.44 160 SER A C 1
ATOM 1303 O O . SER A 1 160 ? 21.078 7.769 -22.955 1.00 84.44 160 SER A O 1
ATOM 1305 N N . VAL A 1 161 ? 22.470 6.086 -23.430 1.00 89.44 161 VAL A N 1
ATOM 1306 C CA . VAL A 1 161 ? 21.741 5.561 -24.587 1.00 89.44 161 VAL A CA 1
ATOM 1307 C C . VAL A 1 161 ? 21.683 4.043 -24.487 1.00 89.44 161 VAL A C 1
ATOM 1309 O O . VAL A 1 161 ? 22.711 3.408 -24.258 1.00 89.44 161 VAL A O 1
ATOM 1312 N N . LEU A 1 162 ? 20.502 3.464 -24.699 1.00 90.44 162 LEU A N 1
ATOM 1313 C CA . LEU A 1 162 ? 20.289 2.020 -24.750 1.00 90.44 162 LEU A CA 1
ATOM 1314 C C . LEU A 1 162 ? 19.438 1.640 -25.960 1.00 90.44 162 LEU A C 1
ATOM 1316 O O . LEU A 1 162 ? 18.602 2.416 -26.422 1.00 90.44 162 LEU A O 1
ATOM 1320 N N . GLN A 1 163 ? 19.660 0.426 -26.459 1.00 90.19 163 GLN A N 1
ATOM 1321 C CA . GLN A 1 163 ? 18.796 -0.192 -27.453 1.00 90.19 163 GLN A CA 1
ATOM 1322 C C . GLN A 1 163 ? 17.778 -1.073 -26.727 1.00 90.19 163 GLN A C 1
ATOM 1324 O O . GLN A 1 163 ? 18.166 -2.016 -26.045 1.00 90.19 163 GLN A O 1
ATOM 1329 N N . ILE A 1 164 ? 16.498 -0.730 -26.835 1.00 91.00 164 ILE A N 1
ATOM 1330 C CA . ILE A 1 164 ? 15.374 -1.377 -26.150 1.00 91.00 164 ILE A CA 1
ATOM 1331 C C . ILE A 1 164 ? 14.353 -1.723 -27.223 1.00 91.00 164 ILE A C 1
ATOM 1333 O O . ILE A 1 164 ? 13.875 -0.810 -27.888 1.00 91.00 164 ILE A O 1
ATOM 1337 N N . GLY A 1 165 ? 14.049 -3.000 -27.454 1.00 87.38 165 GLY A N 1
ATOM 1338 C CA . GLY A 1 165 ? 13.042 -3.327 -28.472 1.00 87.38 165 GLY A CA 1
ATOM 1339 C C . GLY A 1 165 ? 13.405 -2.940 -29.905 1.00 87.38 165 GLY A C 1
ATOM 1340 O O . GLY A 1 165 ? 12.531 -2.615 -30.702 1.00 87.38 165 GLY A O 1
ATOM 1341 N N . GLY A 1 166 ? 14.699 -2.800 -30.210 1.00 87.44 166 GLY A N 1
ATOM 1342 C CA . GLY A 1 166 ? 15.161 -2.180 -31.457 1.00 87.44 166 GLY A CA 1
ATOM 1343 C C . GLY A 1 166 ? 15.067 -0.645 -31.496 1.00 87.44 166 GLY A C 1
ATOM 1344 O O . GLY A 1 166 ? 15.634 -0.036 -32.402 1.00 87.44 166 GLY A O 1
ATOM 1345 N N . LEU A 1 167 ? 14.450 -0.000 -30.502 1.00 90.94 167 LEU A N 1
ATOM 1346 C CA . LEU A 1 167 ? 14.413 1.454 -30.349 1.00 90.94 167 LEU A CA 1
ATOM 1347 C C . LEU A 1 167 ? 15.685 1.959 -29.673 1.00 90.94 167 LEU A C 1
ATOM 1349 O O . LEU A 1 167 ? 16.158 1.407 -28.680 1.00 90.94 167 LEU A O 1
ATOM 1353 N N . ARG A 1 168 ? 16.225 3.065 -30.181 1.00 92.25 168 ARG A N 1
ATOM 1354 C CA . ARG A 1 168 ? 17.341 3.769 -29.546 1.00 92.25 168 ARG A CA 1
ATOM 1355 C C . ARG A 1 168 ? 16.795 4.800 -28.563 1.00 92.25 168 ARG A C 1
ATOM 1357 O O . ARG A 1 168 ? 16.408 5.896 -28.965 1.00 92.25 168 ARG A O 1
ATOM 1364 N N . VAL A 1 169 ? 16.792 4.456 -27.279 1.00 93.62 169 VAL A N 1
ATOM 1365 C CA . VAL A 1 169 ? 16.297 5.319 -26.202 1.00 93.62 169 VAL A CA 1
ATOM 1366 C C . VAL A 1 169 ? 17.461 6.064 -25.559 1.00 93.62 169 VAL A C 1
ATOM 1368 O O . VAL A 1 169 ? 18.470 5.465 -25.193 1.00 93.62 169 VAL A O 1
ATOM 1371 N N . THR A 1 170 ? 17.325 7.379 -25.411 1.00 92.69 170 THR A N 1
ATOM 1372 C CA . THR A 1 170 ? 18.312 8.260 -24.777 1.00 92.69 170 THR A CA 1
ATOM 1373 C C . THR A 1 170 ? 17.763 8.803 -23.466 1.00 92.69 170 THR A C 1
ATOM 1375 O O . THR A 1 170 ? 16.660 9.342 -23.438 1.00 92.69 170 THR A O 1
ATOM 1378 N N . ARG A 1 171 ? 18.541 8.683 -22.391 1.00 91.56 171 ARG A N 1
ATOM 1379 C CA . ARG A 1 171 ? 18.269 9.225 -21.061 1.00 91.56 171 ARG A CA 1
ATOM 1380 C C . ARG A 1 171 ? 19.017 10.541 -20.866 1.00 91.56 171 ARG A C 1
ATOM 1382 O O . ARG A 1 171 ? 20.242 10.596 -20.955 1.00 91.56 171 ARG A O 1
ATOM 1389 N N . TYR A 1 172 ? 18.272 11.570 -20.498 1.00 88.38 172 TYR A N 1
ATOM 1390 C CA . TYR A 1 172 ? 18.766 12.867 -20.066 1.00 88.38 172 TYR A CA 1
ATOM 1391 C C . TYR A 1 172 ? 18.494 13.019 -18.578 1.00 88.38 172 TYR A C 1
ATOM 1393 O O . TYR A 1 172 ? 17.400 12.723 -18.105 1.00 88.38 172 TYR A O 1
ATOM 1401 N N . VAL A 1 173 ? 19.496 13.473 -17.836 1.00 84.12 173 VAL A N 1
ATOM 1402 C CA . VAL A 1 173 ? 19.359 13.800 -16.418 1.00 84.12 173 VAL A CA 1
ATOM 1403 C C . VAL A 1 173 ? 19.663 15.280 -16.276 1.00 84.12 173 VAL A C 1
ATOM 1405 O O . VAL A 1 173 ? 20.736 15.730 -16.677 1.00 84.12 173 VAL A O 1
ATOM 1408 N N . SER A 1 174 ? 18.715 16.041 -15.742 1.00 78.50 174 SER A N 1
ATOM 1409 C CA . SER A 1 174 ? 18.853 17.478 -15.542 1.00 78.50 174 SER A CA 1
ATOM 1410 C C . SER A 1 174 ? 18.711 17.829 -14.064 1.00 78.50 174 SER A C 1
ATOM 1412 O O . SER A 1 174 ? 17.842 17.317 -13.360 1.00 78.50 174 SER A O 1
ATOM 1414 N N . THR A 1 175 ? 19.581 18.716 -13.585 1.00 68.38 175 THR A N 1
ATOM 1415 C CA . THR A 1 175 ? 19.516 19.253 -12.223 1.00 68.38 175 THR A CA 1
ATOM 1416 C C . THR A 1 175 ? 19.126 20.719 -12.324 1.00 68.38 175 THR A C 1
ATOM 1418 O O . THR A 1 175 ? 19.911 21.543 -12.795 1.00 68.38 175 THR A O 1
ATOM 1421 N N . ILE A 1 176 ? 17.905 21.062 -11.912 1.00 59.28 176 ILE A N 1
ATOM 1422 C CA . ILE A 1 176 ? 17.424 22.445 -11.969 1.00 59.28 176 ILE A CA 1
ATOM 1423 C C . ILE A 1 176 ? 17.932 23.200 -10.735 1.00 59.28 176 ILE A C 1
ATOM 1425 O O . ILE A 1 176 ? 17.539 22.923 -9.604 1.00 59.28 176 ILE A O 1
ATOM 1429 N N . MET A 1 177 ? 18.782 24.206 -10.951 1.00 51.81 177 MET A N 1
ATOM 1430 C CA . MET A 1 177 ? 19.184 25.147 -9.903 1.00 51.81 177 MET A CA 1
ATOM 1431 C C . MET A 1 177 ? 18.232 26.347 -9.879 1.00 51.81 177 MET A C 1
ATOM 1433 O O . MET A 1 177 ? 18.239 27.168 -10.794 1.00 51.81 177 MET A O 1
ATOM 1437 N N . LYS A 1 178 ? 17.432 26.501 -8.816 1.00 51.16 178 LYS A N 1
ATOM 1438 C CA . LYS A 1 178 ? 16.656 27.728 -8.567 1.00 51.16 178 LYS A CA 1
ATOM 1439 C C . LYS A 1 178 ? 17.298 28.542 -7.440 1.00 51.16 178 LYS A C 1
ATOM 1441 O O . LYS A 1 178 ? 17.366 28.104 -6.299 1.00 51.16 178 LYS A O 1
ATOM 1446 N N . LYS A 1 179 ? 17.734 29.768 -7.763 1.00 54.12 179 LYS A N 1
ATOM 1447 C CA . LYS A 1 179 ? 18.149 30.821 -6.807 1.00 54.12 179 LYS A CA 1
ATOM 1448 C C . LYS A 1 179 ? 19.159 30.371 -5.732 1.00 54.12 179 LYS A C 1
ATOM 1450 O O . LYS A 1 179 ? 18.954 30.620 -4.547 1.00 54.12 179 LYS A O 1
ATOM 1455 N N . GLY A 1 180 ? 20.247 29.708 -6.131 1.00 54.75 180 GLY A N 1
ATOM 1456 C CA . GLY A 1 180 ? 21.380 29.420 -5.235 1.00 54.75 180 GLY A CA 1
ATOM 1457 C C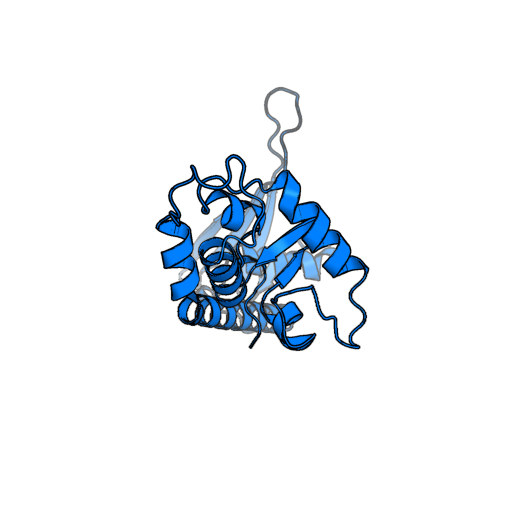 . GLY A 1 180 ? 21.095 28.438 -4.091 1.00 54.75 180 GLY A C 1
ATOM 1458 O O . GLY A 1 180 ? 21.958 28.230 -3.244 1.00 54.75 180 GLY A O 1
ATOM 1459 N N . LYS A 1 181 ? 19.913 27.814 -4.061 1.00 49.31 181 LYS A N 1
ATOM 1460 C CA . LYS A 1 181 ? 19.607 26.680 -3.188 1.00 49.31 181 LYS A CA 1
ATOM 1461 C C . LYS A 1 181 ? 19.293 25.482 -4.073 1.00 49.31 181 LYS A C 1
ATOM 1463 O O . LYS A 1 181 ? 18.428 25.555 -4.940 1.00 49.31 181 LYS A O 1
ATOM 1468 N N . MET A 1 182 ? 20.044 24.403 -3.879 1.00 47.19 182 MET A N 1
ATOM 1469 C CA . MET A 1 182 ? 19.861 23.146 -4.598 1.00 47.19 182 MET A CA 1
ATOM 1470 C C . MET A 1 182 ? 18.452 22.620 -4.293 1.00 47.19 182 MET A C 1
ATOM 1472 O O . MET A 1 182 ? 18.172 22.245 -3.155 1.00 47.19 182 MET A O 1
ATOM 1476 N N . GLN A 1 183 ? 17.544 22.660 -5.272 1.00 54.12 183 GLN A N 1
ATOM 1477 C CA . GLN A 1 183 ? 16.234 22.040 -5.126 1.00 54.12 183 GLN A CA 1
ATOM 1478 C C . GLN A 1 183 ? 16.352 20.576 -5.565 1.00 54.12 183 GLN A C 1
ATOM 1480 O O . GLN A 1 183 ? 16.645 20.279 -6.717 1.00 54.12 183 GLN A O 1
ATOM 1485 N N . THR A 1 184 ? 16.248 19.708 -4.560 1.00 55.56 184 THR A N 1
ATOM 1486 C CA . THR A 1 184 ? 15.541 18.421 -4.528 1.00 55.56 184 THR A CA 1
ATOM 1487 C C . THR A 1 184 ? 15.284 17.714 -5.869 1.00 55.56 184 THR A C 1
ATOM 1489 O O . THR A 1 184 ? 14.369 18.068 -6.597 1.00 55.56 184 THR A O 1
ATOM 1492 N N . ALA A 1 185 ? 16.032 16.626 -6.072 1.00 58.88 185 ALA A N 1
ATOM 1493 C CA . ALA A 1 185 ? 15.884 15.565 -7.072 1.00 58.88 185 ALA A CA 1
ATOM 1494 C C . ALA A 1 185 ? 16.241 15.913 -8.541 1.00 58.88 185 ALA A C 1
ATOM 1496 O O . ALA A 1 185 ? 15.749 16.890 -9.101 1.00 58.88 185 ALA A O 1
ATOM 1497 N N . PRO A 1 186 ? 17.108 15.110 -9.190 1.00 68.94 186 PRO A N 1
ATOM 1498 C CA . PRO A 1 186 ? 17.357 15.229 -10.622 1.00 68.94 186 PRO A CA 1
ATOM 1499 C C . PRO A 1 186 ? 16.100 14.834 -11.413 1.00 68.94 186 PRO A C 1
ATOM 1501 O O . PRO A 1 186 ? 15.517 13.787 -11.143 1.00 68.94 186 PRO A O 1
ATOM 1504 N N . SER A 1 187 ? 15.710 15.640 -12.403 1.00 80.44 187 SER A N 1
ATOM 1505 C CA . SER A 1 187 ? 14.648 15.279 -13.351 1.00 80.44 187 SER A CA 1
ATOM 1506 C C . SER A 1 187 ? 15.235 14.404 -14.455 1.00 80.44 187 SER A C 1
ATOM 1508 O O . SER A 1 187 ? 16.329 14.679 -14.968 1.00 80.44 187 SER A O 1
ATOM 1510 N N . VAL A 1 188 ? 14.525 13.331 -14.798 1.00 87.44 188 VAL A N 1
ATOM 1511 C CA . VAL A 1 188 ? 14.922 12.382 -15.837 1.00 87.44 188 VAL A CA 1
ATOM 1512 C C . VAL A 1 188 ? 13.967 12.507 -17.018 1.00 87.44 188 VAL A C 1
ATOM 1514 O O . VAL A 1 188 ? 12.750 12.539 -16.864 1.00 87.44 188 VAL A O 1
ATOM 1517 N N . THR A 1 189 ? 14.533 12.590 -18.216 1.00 90.62 189 THR A N 1
ATOM 1518 C CA . THR A 1 189 ? 13.778 12.622 -19.468 1.00 90.62 189 THR A CA 1
ATOM 1519 C C . THR A 1 189 ? 14.304 11.541 -20.394 1.00 90.62 189 THR A C 1
ATOM 1521 O O . THR A 1 189 ? 15.512 11.417 -20.592 1.00 90.62 189 THR A O 1
ATOM 1524 N N . PHE A 1 190 ? 13.406 10.776 -20.996 1.00 93.88 190 PHE A N 1
ATOM 1525 C CA . PHE A 1 190 ? 13.726 9.777 -22.003 1.00 93.88 190 PHE A CA 1
ATOM 1526 C C . PHE A 1 190 ? 13.231 10.231 -23.366 1.00 93.88 190 PHE A C 1
ATOM 1528 O O . PHE A 1 190 ? 12.117 10.733 -23.482 1.00 93.88 190 PHE A O 1
ATOM 1535 N N . ARG A 1 191 ? 14.046 10.033 -24.402 1.00 94.81 191 ARG A N 1
ATOM 1536 C CA . ARG A 1 191 ? 13.680 10.321 -25.792 1.00 94.81 191 ARG A CA 1
ATOM 1537 C C . ARG A 1 191 ? 14.004 9.155 -26.701 1.00 94.81 191 ARG A C 1
ATOM 1539 O O . ARG A 1 191 ? 15.037 8.510 -26.525 1.00 94.81 191 ARG A O 1
ATOM 1546 N N . TRP A 1 192 ? 13.167 8.933 -27.700 1.00 95.12 192 TRP A N 1
ATOM 1547 C CA . TRP A 1 192 ? 13.424 7.986 -28.783 1.00 95.12 192 TRP A CA 1
ATOM 1548 C C . TRP A 1 192 ? 12.694 8.425 -30.054 1.00 95.12 192 TRP A C 1
ATOM 1550 O O . TRP A 1 192 ? 11.900 9.367 -30.036 1.00 95.12 192 TRP A O 1
ATOM 1560 N N . THR A 1 193 ? 12.980 7.746 -31.159 1.00 93.81 193 THR A N 1
ATOM 1561 C CA . THR A 1 193 ? 12.248 7.903 -32.419 1.00 93.81 193 THR A CA 1
ATOM 1562 C C . THR A 1 193 ? 11.343 6.694 -32.594 1.00 93.81 193 THR A C 1
ATOM 1564 O O . THR A 1 193 ? 11.824 5.562 -32.517 1.00 93.81 193 THR A O 1
ATOM 1567 N N . SER A 1 194 ? 10.049 6.930 -32.790 1.00 91.50 194 SER A N 1
ATOM 1568 C CA . SER A 1 194 ? 9.068 5.883 -33.074 1.00 91.50 194 SER A CA 1
ATOM 1569 C C . SER A 1 194 ? 9.290 5.288 -34.470 1.00 91.50 194 SER A C 1
ATOM 1571 O O . SER A 1 194 ? 10.011 5.842 -35.304 1.00 91.50 194 SER A O 1
ATOM 1573 N N . SER A 1 195 ? 8.660 4.146 -34.737 1.00 86.69 195 SER A N 1
ATOM 1574 C CA . SER A 1 195 ? 8.713 3.470 -36.042 1.00 86.69 195 SER A CA 1
ATOM 1575 C C . SER A 1 195 ? 8.182 4.323 -37.205 1.00 86.69 195 SER A C 1
ATOM 1577 O O . SER A 1 195 ? 8.640 4.165 -38.334 1.00 86.69 195 SER A O 1
ATOM 1579 N N . ASP A 1 196 ? 7.276 5.265 -36.930 1.00 89.88 196 ASP A N 1
ATOM 1580 C CA . ASP A 1 196 ? 6.750 6.236 -37.900 1.00 89.88 196 ASP A CA 1
ATOM 1581 C C . ASP A 1 196 ? 7.699 7.430 -38.153 1.00 89.88 196 ASP A C 1
ATOM 1583 O O . ASP A 1 196 ? 7.383 8.331 -38.929 1.00 89.88 196 ASP A O 1
ATOM 1587 N N . GLY A 1 197 ? 8.867 7.449 -37.502 1.00 87.00 197 GLY A N 1
ATOM 1588 C CA . GLY A 1 197 ? 9.844 8.533 -37.579 1.00 87.00 197 GLY A CA 1
ATOM 1589 C C . GLY A 1 197 ? 9.548 9.717 -36.654 1.00 87.00 197 GLY A C 1
ATOM 1590 O O . GLY A 1 197 ? 10.346 10.656 -36.604 1.00 87.00 197 GLY A O 1
ATOM 1591 N N . SER A 1 198 ? 8.442 9.695 -35.904 1.00 92.06 198 SER A N 1
ATOM 1592 C CA . SER A 1 198 ? 8.092 10.769 -34.975 1.00 92.06 198 SER A CA 1
ATOM 1593 C C . SER A 1 198 ? 8.950 10.722 -33.701 1.00 92.06 198 SER A C 1
ATOM 1595 O O . SER A 1 198 ? 9.226 9.644 -33.162 1.00 92.06 198 SER A O 1
ATOM 1597 N N . PRO A 1 199 ? 9.402 11.880 -33.189 1.00 93.50 199 PRO A N 1
ATOM 1598 C CA . PRO A 1 199 ? 10.092 11.935 -31.910 1.00 93.50 199 PRO A CA 1
ATOM 1599 C C . PRO A 1 199 ? 9.105 11.723 -30.757 1.00 93.50 199 PRO A C 1
ATOM 1601 O O . PRO A 1 199 ? 8.002 12.274 -30.749 1.00 93.50 199 PRO A O 1
ATOM 1604 N N . ARG A 1 200 ? 9.534 10.966 -29.748 1.00 94.25 200 ARG A N 1
ATOM 1605 C CA . ARG A 1 200 ? 8.797 10.738 -28.503 1.00 94.25 200 ARG A CA 1
ATOM 1606 C C . ARG A 1 200 ? 9.620 11.169 -27.303 1.00 94.25 200 ARG A C 1
ATOM 1608 O O . ARG A 1 200 ? 10.850 11.095 -27.315 1.00 94.25 200 ARG A O 1
ATOM 1615 N N . GLU A 1 201 ? 8.919 11.601 -26.264 1.00 92.75 201 GLU A N 1
ATOM 1616 C CA . GLU A 1 201 ? 9.510 12.041 -25.009 1.00 92.75 201 GLU A CA 1
ATOM 1617 C C . GLU A 1 201 ? 8.661 11.570 -23.824 1.00 92.75 201 GLU A C 1
ATOM 1619 O O . GLU A 1 201 ? 7.433 11.623 -23.874 1.00 92.75 201 GLU A O 1
ATOM 1624 N N . LEU A 1 202 ? 9.331 11.127 -22.759 1.00 91.31 202 LEU A N 1
ATOM 1625 C CA . LEU A 1 202 ? 8.741 10.872 -21.446 1.00 91.31 202 LEU A CA 1
ATOM 1626 C C . LEU A 1 202 ? 9.572 11.581 -20.378 1.00 91.31 202 LEU A C 1
ATOM 1628 O O . LEU A 1 202 ? 10.772 11.334 -20.270 1.00 91.31 202 LEU A O 1
ATOM 1632 N N . SER A 1 203 ? 8.934 12.426 -19.577 1.00 86.25 203 SER A N 1
ATOM 1633 C CA . SER A 1 203 ? 9.543 13.154 -18.460 1.00 86.25 203 SER A CA 1
ATOM 1634 C C . SER A 1 203 ? 8.746 12.944 -17.173 1.00 86.25 203 SER A C 1
ATOM 1636 O O . SER A 1 203 ? 7.526 12.782 -17.240 1.00 86.25 203 SER A O 1
ATOM 1638 N N . GLU A 1 204 ? 9.431 12.995 -16.030 1.00 73.25 204 GLU A N 1
ATOM 1639 C CA . GLU A 1 204 ? 8.834 13.098 -14.684 1.00 73.25 204 GLU A CA 1
ATOM 1640 C C . GLU A 1 204 ? 8.734 14.549 -14.203 1.00 73.25 204 GLU A C 1
ATOM 1642 O O . GLU A 1 204 ? 9.722 15.308 -14.388 1.00 73.25 204 GLU A O 1
#

Organism: NCBI:txid2801341

Sequence (204 aa):
MQIDKDFLMPLNNVLRGLNGVSPQRVLPQIRILFETFRPTGFIVPNAFFATAQQFREALSWDKNTYQILVTPFGASVFVDLYKEEILPLRYPGKTEIQVSPEILLYIGSESELREKTREKALRIRRMQELLQDYSDIIENDLSHELLCGIFAKQAEKNASVLQIGGLRVTRYVSTIMKKGKMQTAPSVTFRWTSSDGSPRELSE

Secondary structure (DSSP, 8-state):
-PPPGGGSEEHHHHHHTBTTB-HHHHHHHHHHHHHH--TT----TT-S-SSHHHHHHHEEEETTTTEEEE-HHHHHHHHHHHHTT-S-BSSTTTS---B-HHHHHHHTTHHHHHHHHHHHHHHHHHHHHHHH--SS--GGG--HHHHHHHHHHTGGGT-SEEEETTEEEEEEEE--EETTEE-SS-EEEEEEE-TTS-EEEEE-